Protein AF-A0A943DV42-F1 (afdb_monomer_lite)

Organism: Bacteroides thetaiotaomicron (NCBI:txid818)

InterPro domains:
  IPR022385 Rhs repeat-associated core [TIGR03696] (1-40)

Radius of gyration: 26.23 Å; chains: 1; bounding box: 55×32×76 Å

pLDDT: mean 72.28, std 14.27, range [26.58, 88.94]

Foldseek 3Di:
DADPVVQWAPDFQPCCVVCVVDDRTDAQVVCCVQWFDLPSNDTDGPVVLQVVQKKKKKKKFKKKKKWDDDPPKIKIKMWTPWMWMQMPQGIKIKTWIKIDIHQKIKIWMWIKDANDPQKIKIKTWMWIGGPVDIDIDIDIDMDGNVDDDDDDPDDDDDDDDDDPDPIDMDMDTDIDMDMGGNVVSVVVSVVSRHD

Secondary structure (DSSP, 8-state):
-EETTTTEESS--TTGGG-TTS-TT-SGGG-TTTEE-SSSS--EESHHHHHHHEEEEEEEEEEEEEEEEETTEEEEEEEEEEEEEEETTEEEEEEEEEEEETTEEEEEEEEEEEEETTEEEEEEEEEEEETTEEEEEEEEEEEETTS-----------------S--EEEEEEEEEEEEEE-HHHHHHHHHHH--

Structure (mmCIF, N/CA/C/O backbone):
data_AF-A0A943DV42-F1
#
_entry.id   AF-A0A943DV42-F1
#
loop_
_atom_site.group_PDB
_atom_site.id
_atom_site.type_symbol
_atom_site.label_atom_id
_atom_site.label_alt_id
_atom_site.label_comp_id
_atom_site.label_asym_id
_atom_site.label_entity_id
_atom_site.label_seq_id
_atom_site.pdbx_PDB_ins_code
_atom_site.Cartn_x
_atom_site.Cartn_y
_atom_site.Cartn_z
_atom_site.occupancy
_atom_site.B_iso_or_equiv
_atom_site.auth_seq_id
_atom_site.auth_comp_id
_atom_site.auth_asym_id
_atom_site.auth_atom_id
_atom_site.pdbx_PDB_model_num
ATOM 1 N N . TYR A 1 1 ? 8.260 9.998 -36.835 1.00 72.50 1 TYR A N 1
ATOM 2 C CA . TYR A 1 1 ? 6.942 9.363 -36.610 1.00 72.50 1 TYR A CA 1
ATOM 3 C C . TYR A 1 1 ? 7.113 7.850 -36.631 1.00 72.50 1 TYR A C 1
ATOM 5 O O . TYR A 1 1 ? 7.778 7.358 -37.541 1.00 72.50 1 TYR A O 1
ATOM 13 N N . TYR A 1 2 ? 6.582 7.148 -35.628 1.00 74.94 2 TYR A N 1
ATOM 14 C CA . TYR A 1 2 ? 6.644 5.689 -35.466 1.00 74.94 2 TYR A CA 1
ATOM 15 C C . TYR A 1 2 ? 5.330 5.039 -35.920 1.00 74.94 2 TYR A C 1
ATOM 17 O O . TYR A 1 2 ? 4.262 5.533 -35.567 1.00 74.94 2 TYR A O 1
ATOM 25 N N . ASP A 1 3 ? 5.397 3.932 -36.664 1.00 79.19 3 ASP A N 1
ATOM 26 C CA . ASP A 1 3 ? 4.222 3.129 -37.022 1.00 79.19 3 ASP A CA 1
ATOM 27 C C . ASP A 1 3 ? 4.201 1.833 -36.209 1.00 79.19 3 ASP A C 1
ATOM 29 O O . ASP A 1 3 ? 4.954 0.882 -36.450 1.00 79.19 3 ASP A O 1
ATOM 33 N N . ALA A 1 4 ? 3.288 1.803 -35.238 1.00 77.25 4 ALA A N 1
ATOM 34 C CA . ALA A 1 4 ? 3.080 0.671 -34.347 1.00 77.25 4 ALA A CA 1
ATOM 35 C C . ALA A 1 4 ? 2.559 -0.586 -35.066 1.00 77.25 4 ALA A C 1
ATOM 37 O O . ALA A 1 4 ? 2.766 -1.690 -34.571 1.00 77.25 4 ALA A O 1
ATOM 38 N N . THR A 1 5 ? 1.924 -0.445 -36.234 1.00 78.94 5 THR A N 1
ATOM 39 C CA . THR A 1 5 ? 1.383 -1.568 -37.019 1.00 78.94 5 THR A CA 1
ATOM 40 C C . THR A 1 5 ? 2.501 -2.423 -37.600 1.00 78.94 5 THR A C 1
ATOM 42 O O . THR A 1 5 ? 2.395 -3.646 -37.659 1.00 78.94 5 THR A O 1
ATOM 45 N N . ILE A 1 6 ? 3.583 -1.774 -38.031 1.00 79.81 6 ILE A N 1
ATOM 46 C CA . ILE A 1 6 ? 4.748 -2.429 -38.641 1.00 79.81 6 ILE A CA 1
ATOM 47 C C . ILE A 1 6 ? 5.940 -2.537 -37.683 1.00 79.81 6 ILE A C 1
ATOM 49 O O . ILE A 1 6 ? 6.909 -3.229 -37.997 1.00 79.81 6 ILE A O 1
ATOM 53 N N . GLY A 1 7 ? 5.882 -1.865 -36.530 1.00 76.19 7 GLY A N 1
ATOM 54 C CA . GLY A 1 7 ? 6.926 -1.882 -35.510 1.00 76.19 7 GLY A CA 1
ATOM 55 C C . GLY A 1 7 ? 8.215 -1.177 -35.941 1.00 76.19 7 GLY A C 1
ATOM 56 O O . GLY A 1 7 ? 9.306 -1.661 -35.637 1.00 76.19 7 GLY A O 1
ATOM 57 N N . ARG A 1 8 ? 8.112 -0.095 -36.727 1.00 80.38 8 ARG A N 1
ATOM 58 C CA . ARG A 1 8 ? 9.264 0.623 -37.303 1.00 80.38 8 ARG A CA 1
ATOM 59 C C . ARG A 1 8 ? 9.057 2.132 -37.321 1.00 80.38 8 ARG A C 1
ATOM 61 O O . ARG A 1 8 ? 7.929 2.624 -37.327 1.00 80.38 8 ARG A O 1
ATOM 68 N N . TRP A 1 9 ? 10.162 2.865 -37.411 1.00 79.19 9 TRP A N 1
ATOM 69 C CA . TRP A 1 9 ? 10.125 4.285 -37.745 1.00 79.19 9 TRP A CA 1
ATOM 70 C C . TRP A 1 9 ? 9.676 4.482 -39.197 1.00 79.19 9 TRP A C 1
ATOM 72 O O . TRP A 1 9 ? 10.115 3.768 -40.097 1.00 79.19 9 TRP A O 1
ATOM 82 N N . CYS A 1 10 ? 8.829 5.483 -39.443 1.00 80.81 10 CYS A N 1
ATOM 83 C CA . CYS A 1 10 ? 8.418 5.879 -40.797 1.00 80.81 10 CYS A CA 1
ATOM 84 C C . CYS A 1 10 ? 9.456 6.762 -41.503 1.00 80.81 10 CYS A C 1
ATOM 86 O O . CYS A 1 10 ? 9.265 7.149 -42.653 1.00 80.81 10 CYS A O 1
ATOM 88 N N . MET A 1 11 ? 10.520 7.139 -40.795 1.00 79.88 11 MET A N 1
ATOM 89 C CA . MET A 1 11 ? 11.599 8.005 -41.260 1.00 79.88 11 MET A CA 1
ATOM 90 C C . MET A 1 11 ? 12.936 7.372 -40.881 1.00 79.88 11 MET A C 1
ATOM 92 O O . MET A 1 11 ? 12.986 6.523 -39.992 1.00 79.88 11 MET A O 1
ATOM 96 N N . VAL A 1 12 ? 13.999 7.780 -41.574 1.00 79.62 12 VAL A N 1
ATOM 97 C CA . VAL A 1 12 ? 15.361 7.353 -41.246 1.00 79.62 12 VAL A CA 1
ATOM 98 C C . VAL A 1 12 ? 15.702 7.813 -39.828 1.00 79.62 12 VAL A C 1
ATOM 100 O O . VAL A 1 12 ? 15.544 8.990 -39.514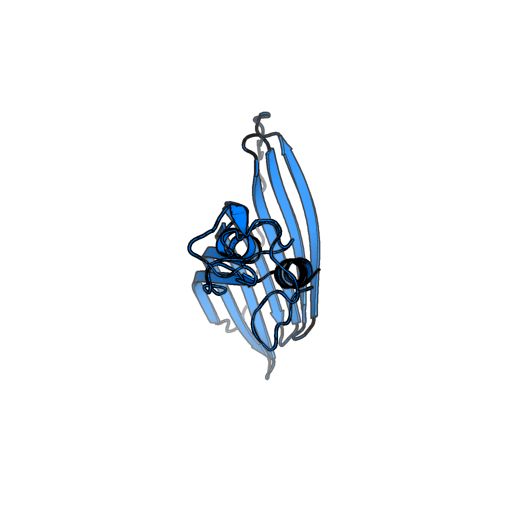 1.00 79.62 12 VAL A O 1
ATOM 103 N N . ASP A 1 13 ? 16.155 6.879 -38.997 1.00 76.31 13 ASP A N 1
ATOM 104 C CA . ASP A 1 13 ? 16.643 7.126 -37.642 1.00 76.31 13 ASP A CA 1
ATOM 105 C C . ASP A 1 13 ? 17.846 8.086 -37.682 1.00 76.31 13 ASP A C 1
ATOM 107 O O . ASP A 1 13 ? 18.819 7.868 -38.419 1.00 76.31 13 ASP A O 1
ATOM 111 N N . SER A 1 14 ? 17.780 9.144 -36.870 1.00 74.81 14 SER A N 1
ATOM 112 C CA . SER A 1 14 ? 18.830 10.153 -36.696 1.00 74.81 14 SER A CA 1
ATOM 113 C C . SER A 1 14 ? 20.168 9.543 -36.261 1.00 74.81 14 SER A C 1
ATOM 115 O O . SER A 1 14 ? 21.225 10.105 -36.538 1.00 74.81 14 SER A O 1
ATOM 117 N N . LEU A 1 15 ? 20.141 8.381 -35.603 1.00 76.19 15 LEU A N 1
ATOM 118 C CA . LEU A 1 15 ? 21.317 7.628 -35.170 1.00 76.19 15 LEU A CA 1
ATOM 119 C C . LEU A 1 15 ? 21.680 6.463 -36.095 1.00 76.19 15 LEU A C 1
ATOM 121 O O . LEU A 1 15 ? 22.529 5.643 -35.738 1.00 76.19 15 LEU A O 1
ATOM 125 N N . SER A 1 16 ? 21.108 6.394 -37.298 1.00 75.19 16 SER A N 1
ATOM 126 C CA . SER A 1 16 ? 21.419 5.333 -38.266 1.00 75.19 16 SER A CA 1
ATOM 127 C C . SER A 1 16 ? 22.923 5.204 -38.563 1.00 75.19 16 SER A C 1
ATOM 129 O O . SER A 1 16 ? 23.430 4.089 -38.675 1.00 75.19 16 SER A O 1
ATOM 131 N N . GLU A 1 17 ? 23.670 6.312 -38.578 1.00 73.69 17 GLU A N 1
ATOM 132 C CA . GLU A 1 17 ? 25.134 6.326 -38.761 1.00 73.69 17 GLU A CA 1
ATOM 133 C C . GLU A 1 17 ? 25.920 5.767 -37.563 1.00 73.69 17 GLU A C 1
ATOM 135 O O . GLU A 1 17 ? 27.089 5.408 -37.687 1.00 73.69 17 GLU A O 1
ATOM 140 N N . LYS A 1 18 ? 25.305 5.672 -36.383 1.00 74.56 18 LYS A N 1
ATOM 141 C CA . LYS A 1 18 ? 25.923 5.079 -35.189 1.00 74.56 18 LYS A CA 1
ATOM 142 C C . LYS A 1 18 ? 25.776 3.555 -35.170 1.00 74.56 18 LYS A C 1
ATOM 144 O O . LYS A 1 18 ? 26.545 2.866 -34.500 1.00 74.56 18 LYS A O 1
ATOM 149 N N . TYR A 1 19 ? 24.812 3.028 -35.924 1.00 72.56 19 TYR A N 1
ATOM 150 C CA . TYR A 1 19 ? 24.386 1.634 -35.885 1.00 72.56 19 TYR A CA 1
ATOM 151 C C . TYR A 1 19 ? 24.375 0.997 -37.281 1.00 72.56 19 TYR A C 1
ATOM 153 O O . TYR A 1 19 ? 23.372 0.423 -37.693 1.00 72.56 19 TYR A O 1
ATOM 161 N N . TYR A 1 20 ? 25.514 1.019 -37.986 1.00 73.38 20 TYR A N 1
ATOM 162 C CA . TYR A 1 20 ? 25.661 0.433 -39.335 1.00 73.38 20 TYR A CA 1
ATOM 163 C C . TYR A 1 20 ? 25.219 -1.037 -39.454 1.00 73.38 20 TYR A C 1
ATOM 165 O O . TYR A 1 20 ? 24.856 -1.494 -40.535 1.00 73.38 20 TYR A O 1
ATOM 173 N N . SER A 1 21 ? 25.255 -1.790 -38.353 1.00 79.56 21 SER A N 1
ATOM 174 C CA . SER A 1 21 ? 24.826 -3.193 -38.289 1.00 79.56 21 SER A CA 1
ATOM 175 C C . SER A 1 21 ? 23.301 -3.375 -38.309 1.00 79.56 21 SER A C 1
ATOM 177 O O . SER A 1 21 ? 22.821 -4.502 -38.423 1.00 79.56 21 SER A O 1
ATOM 179 N N . PHE A 1 22 ? 22.534 -2.294 -38.159 1.00 75.00 22 PHE A N 1
ATOM 180 C CA . PHE A 1 22 ? 21.078 -2.290 -38.095 1.00 75.00 22 PHE A CA 1
ATOM 181 C C . PHE A 1 22 ? 20.490 -1.478 -39.254 1.00 75.00 22 PHE A C 1
ATOM 183 O O . PHE A 1 22 ? 21.143 -0.616 -39.833 1.00 75.00 22 PHE A O 1
ATOM 190 N N . ASN A 1 23 ? 19.242 -1.776 -39.630 1.00 78.75 23 ASN A N 1
ATOM 191 C CA . ASN A 1 23 ? 18.582 -1.004 -40.679 1.00 78.75 23 ASN A CA 1
ATOM 192 C C . ASN A 1 23 ? 18.255 0.420 -40.200 1.00 78.75 23 ASN A C 1
ATOM 194 O O . ASN A 1 23 ? 18.016 0.647 -39.016 1.00 78.75 23 ASN A O 1
ATOM 198 N N . SER A 1 24 ? 18.188 1.361 -41.140 1.00 81.94 24 SER A N 1
ATOM 199 C CA . SER A 1 24 ? 17.955 2.785 -40.869 1.00 81.94 24 SER A CA 1
ATOM 200 C C . SER A 1 24 ? 16.551 3.117 -40.343 1.00 81.94 24 SER A C 1
ATOM 202 O O . SER A 1 24 ? 16.255 4.284 -40.136 1.00 81.94 24 SER A O 1
ATOM 204 N N . TYR A 1 25 ? 15.684 2.118 -40.152 1.00 79.25 25 TYR A N 1
ATOM 205 C CA . TYR A 1 25 ? 14.301 2.254 -39.676 1.00 79.25 25 TYR A CA 1
ATOM 206 C C . TYR A 1 25 ? 14.047 1.382 -38.428 1.00 79.25 25 TYR A C 1
ATOM 208 O O . TYR A 1 25 ? 12.910 0.984 -38.154 1.00 79.25 25 TYR A O 1
ATOM 216 N N . ASN A 1 26 ? 15.110 0.982 -37.720 1.00 79.44 26 ASN A N 1
ATOM 217 C CA . ASN A 1 26 ? 15.037 0.014 -36.631 1.00 79.44 26 ASN A CA 1
ATOM 218 C C . ASN A 1 26 ? 14.413 0.652 -35.393 1.00 79.44 26 ASN A C 1
ATOM 220 O O . ASN A 1 26 ? 14.777 1.758 -35.019 1.00 79.44 26 ASN A O 1
ATOM 224 N N . TYR A 1 27 ? 13.518 -0.078 -34.737 1.00 77.94 27 TYR A N 1
ATOM 225 C CA . TYR A 1 27 ? 12.997 0.290 -33.435 1.00 77.94 27 TYR A CA 1
ATOM 226 C C . TYR A 1 27 ? 13.549 -0.642 -32.349 1.00 77.94 27 TYR A C 1
ATOM 228 O O . TYR A 1 27 ? 13.396 -1.867 -32.427 1.00 77.94 27 TYR A O 1
ATOM 236 N N . CYS A 1 28 ? 14.189 -0.065 -31.326 1.00 78.56 28 CYS A N 1
ATOM 237 C CA . CYS A 1 28 ? 14.654 -0.775 -30.126 1.00 78.56 28 CYS A CA 1
ATOM 238 C C . CYS A 1 28 ? 15.572 -1.985 -30.384 1.00 78.56 28 CYS A C 1
ATOM 240 O O . CYS A 1 28 ? 15.541 -2.968 -29.640 1.00 78.56 28 CYS A O 1
ATOM 242 N N . GLY A 1 29 ? 16.358 -1.970 -31.463 1.00 79.88 29 GLY A N 1
ATOM 243 C CA . GLY A 1 29 ? 17.236 -3.082 -31.831 1.00 79.88 29 GLY A CA 1
ATOM 244 C C . GLY A 1 29 ? 16.464 -4.365 -32.155 1.00 79.88 29 GLY A C 1
ATOM 245 O O . GLY A 1 29 ? 16.992 -5.460 -31.970 1.00 79.88 29 GLY A O 1
ATOM 246 N N . ASN A 1 30 ? 15.210 -4.236 -32.606 1.00 81.31 30 ASN A N 1
ATOM 247 C CA . ASN A 1 30 ? 14.210 -5.305 -32.720 1.00 81.31 30 ASN A CA 1
ATOM 248 C C . ASN A 1 30 ? 13.895 -6.032 -31.393 1.00 81.31 30 ASN A C 1
ATOM 250 O O . ASN A 1 30 ? 13.400 -7.159 -31.412 1.00 81.31 30 ASN A O 1
ATOM 254 N N . ASN A 1 31 ? 14.158 -5.411 -30.240 1.00 82.81 31 ASN A N 1
ATOM 255 C CA . ASN A 1 31 ? 13.790 -5.942 -28.928 1.00 82.81 31 ASN A CA 1
ATOM 256 C C . ASN A 1 31 ? 12.994 -4.910 -28.100 1.00 82.81 31 ASN A C 1
ATOM 258 O O . ASN A 1 31 ? 13.474 -4.440 -27.065 1.00 82.81 31 ASN A O 1
ATOM 262 N N . PRO A 1 32 ? 11.759 -4.580 -28.529 1.00 74.88 32 PRO A N 1
ATOM 263 C CA . PRO A 1 32 ? 10.899 -3.592 -27.868 1.00 74.88 32 PRO A CA 1
ATOM 264 C C . PRO A 1 32 ? 10.328 -4.067 -26.519 1.00 74.88 32 PRO A C 1
ATOM 266 O O . PRO A 1 32 ? 9.675 -3.307 -25.816 1.00 74.88 32 PRO A O 1
ATOM 269 N N . VAL A 1 33 ? 10.551 -5.333 -26.146 1.00 76.50 33 VAL A N 1
ATOM 270 C CA . VAL A 1 33 ? 10.193 -5.859 -24.816 1.00 76.50 33 VAL A CA 1
ATOM 271 C C . VAL A 1 33 ? 11.231 -5.440 -23.774 1.00 76.50 33 VAL A C 1
ATOM 273 O O . VAL A 1 33 ? 10.898 -5.214 -22.614 1.00 76.50 33 VAL A O 1
ATOM 276 N N . ARG A 1 34 ? 12.503 -5.348 -24.180 1.00 78.31 34 ARG A N 1
ATOM 277 C CA . ARG A 1 34 ? 13.610 -4.975 -23.294 1.00 78.31 34 ARG A CA 1
ATOM 278 C C . ARG A 1 34 ? 13.958 -3.494 -23.384 1.00 78.31 34 ARG A C 1
ATOM 280 O O . ARG A 1 34 ? 14.326 -2.902 -22.367 1.00 78.31 34 ARG A O 1
ATOM 287 N N . TYR A 1 35 ? 13.885 -2.927 -24.583 1.00 81.81 35 TYR A N 1
ATOM 288 C CA . TYR A 1 35 ? 14.316 -1.565 -24.852 1.00 81.81 35 TYR A CA 1
ATOM 289 C C . TYR A 1 35 ? 13.172 -0.684 -25.333 1.00 81.81 35 TYR A C 1
ATOM 291 O O . TYR A 1 35 ? 12.198 -1.163 -25.902 1.00 81.81 35 TYR A O 1
ATOM 299 N N . VAL A 1 36 ? 13.331 0.610 -25.097 1.00 80.50 36 VAL A N 1
ATOM 300 C CA . VAL A 1 36 ? 12.351 1.654 -25.348 1.00 80.50 36 VAL A CA 1
ATOM 301 C C . VAL A 1 36 ? 13.067 2.839 -25.995 1.00 80.50 36 VAL A C 1
ATOM 303 O O . VAL A 1 36 ? 14.121 3.231 -25.507 1.00 80.50 36 VAL A O 1
ATOM 306 N N . ASP A 1 37 ? 12.555 3.382 -27.096 1.00 74.38 37 ASP A N 1
ATOM 307 C CA . ASP A 1 37 ? 13.137 4.537 -27.805 1.00 74.38 37 ASP A CA 1
ATOM 308 C C . ASP A 1 37 ? 12.100 5.676 -27.825 1.00 74.38 37 ASP A C 1
ATOM 310 O O . ASP A 1 37 ? 11.281 5.725 -28.746 1.00 74.38 37 ASP A O 1
ATOM 314 N N . PRO A 1 38 ? 12.029 6.496 -26.752 1.00 70.31 38 PRO A N 1
ATOM 315 C CA . PRO A 1 38 ? 10.928 7.438 -26.536 1.00 70.31 38 PRO A CA 1
ATOM 316 C C . PRO A 1 38 ? 10.996 8.694 -27.411 1.00 70.31 38 PRO A C 1
ATOM 318 O O . PRO A 1 38 ? 9.979 9.343 -27.608 1.00 70.31 38 PRO A O 1
ATOM 321 N N . ASP A 1 39 ? 12.182 9.074 -27.892 1.00 72.62 39 ASP A N 1
ATOM 322 C CA . ASP A 1 39 ? 12.409 10.320 -28.636 1.00 72.62 39 ASP A CA 1
ATOM 323 C C . ASP A 1 39 ? 12.998 10.096 -30.040 1.00 72.62 39 ASP A C 1
ATOM 325 O O . ASP A 1 39 ? 13.267 11.060 -30.762 1.00 72.62 39 ASP A O 1
ATOM 329 N N . GLY A 1 40 ? 13.192 8.835 -30.442 1.00 69.56 40 GLY A N 1
ATOM 330 C CA . GLY A 1 40 ? 13.783 8.469 -31.726 1.00 69.56 40 GLY A CA 1
ATOM 331 C C . GLY A 1 40 ? 15.277 8.769 -31.821 1.00 69.56 40 GLY A C 1
ATOM 332 O O . GLY A 1 40 ? 15.807 8.808 -32.930 1.00 69.56 40 GLY A O 1
ATOM 333 N N . ASN A 1 41 ? 15.948 9.013 -30.687 1.00 70.62 41 ASN A N 1
ATOM 334 C CA . ASN A 1 41 ? 17.389 9.252 -30.602 1.00 70.62 41 ASN A CA 1
ATOM 335 C C . ASN A 1 41 ? 18.086 8.190 -29.741 1.00 70.62 41 ASN A C 1
ATOM 337 O O . ASN A 1 41 ? 19.095 8.464 -29.080 1.00 70.62 41 ASN A O 1
ATOM 341 N N . GLY A 1 42 ? 17.586 6.956 -29.793 1.00 73.00 42 GLY A N 1
ATOM 342 C CA . GLY A 1 42 ? 18.251 5.777 -29.264 1.00 73.00 42 GLY A CA 1
ATOM 343 C C . GLY A 1 42 ? 17.430 5.051 -28.208 1.00 73.00 42 GLY A C 1
ATOM 344 O O . GLY A 1 42 ? 16.651 5.626 -27.454 1.00 73.00 42 GLY A O 1
ATOM 345 N N . TRP A 1 43 ? 17.646 3.741 -28.120 1.00 74.06 43 TRP A N 1
ATOM 346 C CA . TRP A 1 43 ? 16.885 2.889 -27.218 1.00 74.06 43 TRP A CA 1
ATOM 347 C C . TRP A 1 43 ? 17.547 2.738 -25.836 1.00 74.06 43 TRP A C 1
ATOM 349 O O . TRP A 1 43 ? 18.733 2.428 -25.715 1.00 74.06 43 TRP A O 1
ATOM 359 N N . ASN A 1 44 ? 16.757 2.911 -24.780 1.00 78.81 44 ASN A N 1
ATOM 360 C CA . ASN A 1 44 ? 17.118 2.735 -23.372 1.00 78.81 44 ASN A CA 1
ATOM 361 C C . ASN A 1 44 ? 16.436 1.487 -22.793 1.00 78.81 44 ASN A C 1
ATOM 363 O O . ASN A 1 44 ? 15.518 0.946 -23.399 1.00 78.81 44 ASN A O 1
ATOM 367 N N . GLU A 1 45 ? 16.863 0.988 -21.631 1.00 83.00 45 GLU A N 1
ATOM 368 C CA . GLU A 1 45 ? 16.156 -0.126 -20.980 1.00 83.00 45 GLU A CA 1
ATOM 369 C C . GLU A 1 45 ? 14.766 0.319 -20.494 1.00 83.00 45 GLU A C 1
ATOM 371 O O . GLU A 1 45 ? 14.625 1.384 -19.897 1.00 83.00 45 GLU A O 1
ATOM 376 N N . ALA A 1 46 ? 13.738 -0.504 -20.728 1.00 79.62 46 ALA A N 1
ATOM 377 C CA . ALA A 1 46 ? 12.366 -0.224 -20.286 1.00 79.62 46 ALA A CA 1
ATOM 378 C C . ALA A 1 46 ? 12.164 -0.487 -18.779 1.00 79.62 46 ALA A C 1
ATOM 380 O O . ALA A 1 46 ? 11.311 0.119 -18.132 1.00 79.62 46 ALA A O 1
ATOM 381 N N . TRP A 1 47 ? 12.967 -1.390 -18.205 1.00 80.75 47 TRP A N 1
ATOM 382 C CA . TRP A 1 47 ? 12.834 -1.844 -16.818 1.00 80.75 47 TRP A CA 1
ATOM 383 C C . TRP A 1 47 ? 12.943 -0.732 -15.757 1.00 80.75 47 TRP A C 1
ATOM 385 O O . TRP A 1 47 ? 12.114 -0.735 -14.848 1.00 80.75 47 TRP A O 1
ATOM 395 N N . PRO A 1 48 ? 13.883 0.233 -15.845 1.00 82.12 48 PRO A N 1
ATOM 396 C CA . PRO A 1 48 ? 13.943 1.365 -14.919 1.00 82.12 48 PRO A CA 1
ATOM 397 C C . PRO A 1 48 ? 12.621 2.136 -14.809 1.00 82.12 48 PRO A C 1
ATOM 399 O O . PRO A 1 48 ? 12.187 2.423 -13.700 1.00 82.12 48 PRO A O 1
ATOM 402 N N . PHE A 1 49 ? 11.940 2.379 -15.933 1.00 73.25 49 PHE A N 1
ATOM 403 C CA . PHE A 1 49 ? 10.660 3.094 -15.961 1.00 73.25 49 PHE A CA 1
ATOM 404 C C . PHE A 1 49 ? 9.522 2.277 -15.339 1.00 73.25 49 PHE A C 1
ATOM 406 O O . PHE A 1 49 ? 8.741 2.788 -14.540 1.00 73.25 49 PHE A O 1
ATOM 413 N N . LEU A 1 50 ? 9.447 0.981 -15.655 1.00 73.94 50 LEU A N 1
ATOM 414 C CA . LEU A 1 50 ? 8.419 0.097 -15.096 1.00 73.94 50 LEU A CA 1
ATOM 415 C C . LEU A 1 50 ? 8.607 -0.124 -13.591 1.00 73.94 50 LEU A C 1
ATOM 417 O O . LEU A 1 50 ? 7.628 -0.180 -12.848 1.00 73.94 50 LEU A O 1
ATOM 421 N N . LYS A 1 51 ? 9.856 -0.203 -13.124 1.00 78.00 51 LYS A N 1
ATOM 422 C CA . LYS A 1 51 ? 10.178 -0.388 -11.706 1.00 78.00 51 LYS A CA 1
ATOM 423 C C . LYS A 1 51 ? 9.693 0.778 -10.840 1.00 78.00 51 LYS A C 1
ATOM 425 O O . LYS A 1 51 ? 9.280 0.543 -9.712 1.00 78.00 51 LYS A O 1
ATOM 430 N N . GLU A 1 52 ? 9.697 2.006 -11.353 1.00 77.00 52 GLU A N 1
ATOM 431 C CA . GLU A 1 52 ? 9.176 3.179 -10.629 1.00 77.00 52 GLU A CA 1
ATOM 432 C C . GLU A 1 52 ? 7.644 3.207 -10.516 1.00 77.00 52 GLU A C 1
ATOM 434 O O . GLU A 1 52 ? 7.097 3.881 -9.638 1.00 77.00 52 GLU A O 1
ATOM 439 N N . SER A 1 53 ? 6.955 2.472 -11.393 1.00 77.25 53 SER A N 1
ATOM 440 C CA . SER A 1 53 ? 5.499 2.297 -11.357 1.00 77.25 53 SER A CA 1
ATOM 441 C C . SER A 1 53 ? 5.043 1.122 -10.487 1.00 77.25 53 SER A C 1
ATOM 443 O O . SER A 1 53 ? 3.851 0.988 -10.226 1.00 77.25 53 SER A O 1
ATOM 445 N N . LEU A 1 54 ? 5.973 0.273 -10.040 1.00 75.81 54 LEU A N 1
ATOM 446 C CA . LEU A 1 54 ? 5.686 -0.901 -9.227 1.00 75.81 54 LEU A CA 1
ATOM 447 C C . LEU A 1 54 ? 6.103 -0.649 -7.777 1.00 75.81 54 LEU A C 1
ATOM 449 O O . LEU A 1 54 ? 7.289 -0.569 -7.456 1.00 75.81 54 LEU A O 1
ATOM 453 N N . GLU A 1 55 ? 5.126 -0.599 -6.885 1.00 79.94 55 GLU A N 1
ATOM 454 C CA . GLU A 1 55 ? 5.346 -0.554 -5.447 1.00 79.94 55 GLU A CA 1
ATOM 455 C C . GLU A 1 55 ? 5.027 -1.925 -4.859 1.00 79.94 55 GLU A C 1
ATOM 457 O O . GLU A 1 55 ? 3.900 -2.405 -4.941 1.00 79.94 55 GLU A O 1
ATOM 462 N N . ALA A 1 56 ? 6.031 -2.572 -4.275 1.00 76.19 56 ALA A N 1
ATOM 463 C CA . ALA A 1 56 ? 5.837 -3.793 -3.510 1.00 76.19 56 ALA A CA 1
ATOM 464 C C . ALA A 1 56 ? 6.093 -3.488 -2.036 1.00 76.19 56 ALA A C 1
ATOM 466 O O . ALA A 1 56 ? 7.105 -2.864 -1.699 1.00 76.19 56 ALA A O 1
ATOM 467 N N . SER A 1 57 ? 5.198 -3.941 -1.165 1.00 80.12 57 SER A N 1
ATOM 468 C CA . SER A 1 57 ? 5.434 -3.961 0.271 1.00 80.12 57 SER A CA 1
ATOM 469 C C . SER A 1 57 ? 5.125 -5.331 0.859 1.00 80.12 57 SER A C 1
ATOM 471 O O . SER A 1 57 ? 4.277 -6.084 0.374 1.00 80.12 57 SER A O 1
ATOM 473 N N . PHE A 1 58 ? 5.871 -5.687 1.897 1.00 81.19 58 PHE A N 1
ATOM 474 C CA . PHE A 1 58 ? 5.570 -6.837 2.734 1.00 81.19 58 PHE A CA 1
ATOM 475 C C . PHE A 1 58 ? 5.315 -6.353 4.153 1.00 81.19 58 PHE A C 1
ATOM 477 O O . PHE A 1 58 ? 6.005 -5.458 4.635 1.00 81.19 58 PHE A O 1
ATOM 484 N N . SER A 1 59 ? 4.352 -6.956 4.840 1.00 80.44 59 SER A N 1
ATOM 485 C CA . SER A 1 59 ? 4.039 -6.634 6.226 1.00 80.44 59 SER A CA 1
ATOM 486 C C . SER A 1 59 ? 3.996 -7.878 7.102 1.00 80.44 59 SER A C 1
ATOM 488 O O . SER A 1 59 ? 3.568 -8.954 6.681 1.00 80.44 59 SER A O 1
ATOM 490 N N . VAL A 1 60 ? 4.464 -7.727 8.339 1.00 82.75 60 VAL A N 1
ATOM 491 C CA . VAL A 1 60 ? 4.363 -8.738 9.391 1.00 82.75 60 VAL A CA 1
ATOM 492 C C . VAL A 1 60 ? 3.858 -8.088 10.668 1.00 82.75 60 VAL A C 1
ATOM 494 O O . VAL A 1 60 ? 4.334 -7.02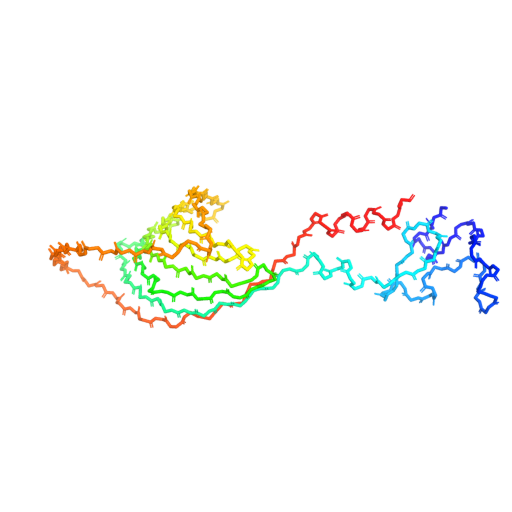4 11.055 1.00 82.75 60 VAL A O 1
ATOM 497 N N . GLY A 1 61 ? 2.894 -8.707 11.340 1.00 82.00 61 GLY A N 1
ATOM 498 C CA . GLY A 1 61 ? 2.346 -8.149 12.570 1.00 82.00 61 GLY A CA 1
ATOM 499 C C . GLY A 1 61 ? 1.540 -9.132 13.395 1.00 82.00 61 GLY A C 1
ATOM 500 O O . GLY A 1 61 ? 1.361 -10.291 13.022 1.00 82.00 61 GLY A O 1
ATOM 501 N N . LEU A 1 62 ? 1.045 -8.646 14.527 1.00 78.19 62 LEU A N 1
ATOM 502 C CA . LEU A 1 62 ? 0.181 -9.400 15.427 1.00 78.19 62 LEU A CA 1
ATOM 503 C C . LEU A 1 62 ? -1.159 -8.681 15.579 1.00 78.19 62 LEU A C 1
ATOM 505 O O . LEU A 1 62 ? -1.205 -7.501 15.931 1.00 78.19 62 LEU A O 1
ATOM 509 N N . ARG A 1 63 ? -2.259 -9.405 15.353 1.00 77.31 63 ARG A N 1
ATOM 510 C CA . ARG A 1 63 ? -3.620 -8.890 15.532 1.00 77.31 63 ARG A CA 1
ATOM 511 C C . ARG A 1 63 ? -4.449 -9.808 16.408 1.00 77.31 63 ARG A C 1
ATOM 513 O O . ARG A 1 63 ? -4.446 -11.022 16.232 1.00 77.31 63 ARG A O 1
ATOM 520 N N . VAL A 1 64 ? -5.195 -9.210 17.323 1.00 82.88 64 VAL A N 1
ATOM 521 C CA . VAL A 1 64 ? -6.233 -9.882 18.105 1.00 82.88 64 VAL A CA 1
ATOM 522 C C . VAL A 1 64 ? -7.579 -9.428 17.561 1.00 82.88 64 VAL A C 1
ATOM 524 O O . VAL A 1 64 ? -7.806 -8.231 17.438 1.00 82.88 64 VAL A O 1
ATOM 527 N N . GLU A 1 65 ? -8.463 -10.356 17.216 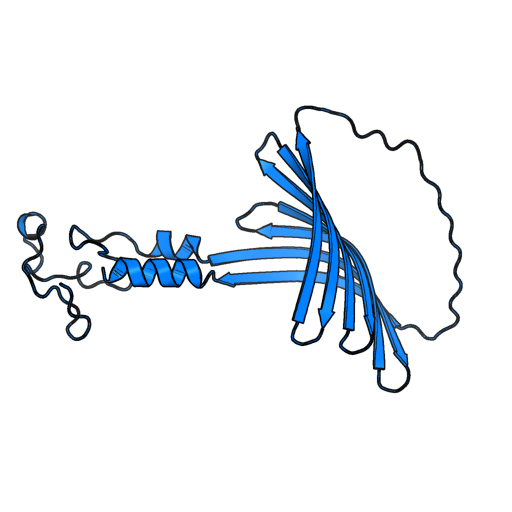1.00 84.56 65 GLU A N 1
ATOM 528 C CA . GLU A 1 65 ? -9.814 -10.055 16.736 1.00 84.56 65 GLU A CA 1
ATOM 529 C C . GLU A 1 65 ? -10.842 -10.796 17.590 1.00 84.56 65 GLU A C 1
ATOM 531 O O . GLU A 1 65 ? -10.734 -12.006 17.792 1.00 84.56 65 GLU A O 1
ATOM 536 N N . ALA A 1 66 ? -11.843 -10.069 18.076 1.00 84.00 66 ALA A N 1
ATOM 537 C CA . ALA A 1 66 ? -13.033 -10.618 18.701 1.00 84.00 66 ALA A CA 1
ATOM 538 C C . ALA A 1 66 ? -14.217 -10.430 17.749 1.00 84.00 66 ALA A C 1
ATOM 540 O O . ALA A 1 66 ? -14.437 -9.331 17.240 1.00 84.00 66 ALA A O 1
ATOM 541 N N . SER A 1 67 ? -14.985 -11.484 17.493 1.00 85.75 67 SER A N 1
ATOM 542 C CA . SER A 1 67 ? -16.113 -11.435 16.564 1.00 85.75 67 SER A CA 1
ATOM 543 C C . SER A 1 67 ? -17.362 -12.077 17.149 1.00 85.75 67 SER A C 1
ATOM 545 O O . SER A 1 67 ? -17.294 -13.005 17.951 1.00 85.75 67 SER A O 1
ATOM 547 N N . THR A 1 68 ? -18.522 -11.564 16.758 1.00 85.81 68 THR A N 1
ATOM 548 C CA . THR A 1 68 ? -19.820 -12.142 17.105 1.00 85.81 68 THR A CA 1
ATOM 549 C C . THR A 1 68 ? -20.821 -11.869 15.988 1.00 85.81 68 THR A C 1
ATOM 551 O O . THR A 1 68 ? -20.613 -11.004 15.136 1.00 85.81 68 THR A O 1
ATOM 554 N N . LYS A 1 69 ? -21.921 -12.617 15.954 1.00 87.62 69 LYS A N 1
ATOM 555 C CA . LYS A 1 69 ? -23.005 -12.403 14.991 1.00 87.62 69 LYS A CA 1
ATOM 556 C C . LYS A 1 69 ? -24.257 -11.977 15.732 1.00 87.62 69 LYS A C 1
ATOM 558 O O . LYS A 1 69 ? -24.789 -12.721 16.548 1.00 87.62 69 LYS A O 1
ATOM 563 N N . ILE A 1 70 ? -24.771 -10.801 15.389 1.00 84.31 70 ILE A N 1
ATOM 564 C CA . ILE A 1 70 ? -26.073 -10.336 15.860 1.00 84.31 70 ILE A CA 1
ATOM 565 C C . ILE A 1 70 ? -27.063 -10.554 14.717 1.00 84.31 70 ILE A C 1
ATOM 567 O O . ILE A 1 70 ? -27.046 -9.846 13.708 1.00 84.31 70 ILE A O 1
ATOM 571 N N . LYS A 1 71 ? -27.925 -11.569 14.854 1.00 87.56 71 LYS A N 1
ATOM 572 C CA . LYS A 1 71 ? -28.769 -12.089 13.761 1.00 87.56 71 LYS A CA 1
ATOM 573 C C . LYS A 1 71 ? -27.900 -12.546 12.574 1.00 87.56 71 LYS A C 1
ATOM 575 O O . LYS A 1 71 ? -27.198 -13.542 12.688 1.00 87.56 71 LYS A O 1
ATOM 580 N N . ASN A 1 72 ? -27.915 -11.793 11.472 1.00 83.88 72 ASN A N 1
ATOM 581 C CA . ASN A 1 72 ? -27.139 -12.049 10.251 1.00 83.88 72 ASN A CA 1
ATOM 582 C C . ASN A 1 72 ? -26.051 -10.990 10.012 1.00 83.88 72 ASN A C 1
ATOM 584 O O . ASN A 1 72 ? -25.428 -10.977 8.953 1.00 83.88 72 ASN A O 1
ATOM 588 N N . ILE A 1 73 ? -25.842 -10.084 10.969 1.00 82.88 73 ILE A N 1
ATOM 589 C CA . ILE A 1 73 ? -24.827 -9.036 10.889 1.00 82.88 73 ILE A CA 1
ATOM 590 C C . ILE A 1 73 ? -23.620 -9.507 11.697 1.00 82.88 73 ILE A C 1
ATOM 592 O O . ILE A 1 73 ? -23.723 -9.736 12.902 1.00 82.88 73 ILE A O 1
ATOM 596 N N . GLY A 1 74 ? -22.481 -9.676 11.026 1.00 85.62 74 GLY A N 1
ATOM 597 C CA . GLY A 1 74 ? -21.207 -9.929 11.692 1.00 85.62 74 GLY A CA 1
ATOM 598 C C . GLY A 1 74 ? -20.674 -8.643 12.312 1.00 85.62 74 GLY A C 1
ATOM 599 O O . GLY A 1 74 ? -20.619 -7.618 11.637 1.00 85.62 74 GLY A O 1
ATOM 600 N N . VAL A 1 75 ? -20.290 -8.706 13.579 1.00 88.56 75 VAL A N 1
ATOM 601 C CA . VAL A 1 75 ? -19.623 -7.628 14.307 1.00 88.56 75 VAL A CA 1
ATOM 602 C C . VAL A 1 75 ? -18.226 -8.105 14.679 1.00 88.56 75 VAL A C 1
ATOM 604 O O . VAL A 1 75 ? -18.062 -9.238 15.131 1.00 88.56 75 VAL A O 1
ATOM 607 N N . LYS A 1 76 ? -17.221 -7.258 14.468 1.00 88.69 76 LYS A N 1
ATOM 608 C CA . LYS A 1 76 ? -15.815 -7.534 14.758 1.00 88.69 76 LYS A CA 1
ATOM 609 C C . LYS A 1 76 ? -15.188 -6.354 15.483 1.00 88.69 76 LYS A C 1
ATOM 611 O O . LYS A 1 76 ? -15.466 -5.207 15.146 1.00 88.69 76 LYS A O 1
ATOM 616 N N . LEU A 1 77 ? -14.326 -6.650 16.441 1.00 87.44 77 LEU A N 1
ATOM 617 C CA . LEU A 1 77 ? -13.420 -5.709 17.080 1.00 87.44 77 LEU A CA 1
ATOM 618 C C . LEU A 1 77 ? -12.003 -6.243 16.894 1.00 87.44 77 LEU A C 1
ATOM 620 O O . LEU A 1 77 ? -11.737 -7.396 17.225 1.00 87.44 77 LEU A O 1
ATOM 624 N N . GLY A 1 78 ? -11.109 -5.428 16.354 1.00 84.56 78 GLY A N 1
ATOM 625 C CA . GLY A 1 78 ? -9.719 -5.778 16.100 1.00 84.56 78 GLY A CA 1
ATOM 626 C C . GLY A 1 78 ? -8.766 -4.889 16.889 1.00 84.56 78 GLY A C 1
ATOM 627 O O . GLY A 1 78 ? -9.004 -3.699 17.048 1.00 84.56 78 GLY A O 1
ATOM 628 N N . LEU A 1 79 ? -7.663 -5.462 17.353 1.00 84.06 79 LEU A N 1
ATOM 629 C CA . LEU A 1 79 ? -6.498 -4.760 17.877 1.00 84.06 79 LEU A CA 1
ATOM 630 C C . LEU A 1 79 ? -5.291 -5.181 17.038 1.00 84.06 79 LEU A C 1
ATOM 632 O O . LEU A 1 79 ? -4.907 -6.351 17.060 1.00 84.06 79 LEU A O 1
ATOM 636 N N . ASN A 1 80 ? -4.676 -4.244 16.323 1.00 82.94 80 ASN A N 1
ATOM 637 C CA . ASN A 1 80 ? -3.338 -4.409 15.770 1.00 82.94 80 ASN A CA 1
ATOM 638 C C . ASN A 1 80 ? -2.323 -4.002 16.846 1.00 82.94 80 ASN A C 1
ATOM 640 O O . ASN A 1 80 ? -2.125 -2.816 17.109 1.00 82.94 80 ASN A O 1
ATOM 644 N N . ALA A 1 81 ? -1.699 -5.000 17.474 1.00 78.25 81 ALA A N 1
ATOM 645 C CA . ALA A 1 81 ? -0.724 -4.800 18.545 1.00 78.25 81 ALA A CA 1
ATOM 646 C C . ALA A 1 81 ? 0.641 -4.306 18.028 1.00 78.25 81 ALA A C 1
ATOM 648 O O . ALA A 1 81 ? 1.543 -4.042 18.821 1.00 78.25 81 ALA A O 1
ATOM 649 N N . GLY A 1 82 ? 0.796 -4.205 16.708 1.00 80.94 82 GLY A N 1
ATOM 650 C CA . GLY A 1 82 ? 2.017 -3.806 16.037 1.00 80.94 82 GLY A CA 1
ATOM 651 C C . GLY A 1 82 ? 2.209 -4.627 14.768 1.00 80.94 82 GLY A C 1
ATOM 652 O O . GLY A 1 82 ? 2.269 -5.860 14.807 1.00 80.94 82 GLY A O 1
ATOM 653 N N . SER A 1 83 ? 2.351 -3.936 13.647 1.00 81.94 83 SER A N 1
ATOM 654 C CA . SER A 1 83 ? 2.781 -4.498 12.374 1.00 81.94 83 SER A CA 1
ATOM 655 C C . SER A 1 83 ? 3.889 -3.647 11.780 1.00 81.94 83 SER A C 1
ATOM 657 O O . SER A 1 83 ? 3.819 -2.424 11.839 1.00 81.94 83 SER A O 1
ATOM 659 N N . ILE A 1 84 ? 4.892 -4.290 11.195 1.00 83.38 84 ILE A N 1
ATOM 660 C CA . ILE A 1 84 ? 5.962 -3.635 10.450 1.00 83.38 84 ILE A CA 1
ATOM 661 C C . ILE A 1 84 ? 5.739 -3.936 8.976 1.00 83.38 84 ILE A C 1
ATOM 663 O O . ILE A 1 84 ? 5.660 -5.099 8.585 1.00 83.38 84 ILE A O 1
ATOM 667 N N . GLU A 1 85 ? 5.641 -2.889 8.174 1.00 87.19 85 GLU A N 1
ATOM 668 C CA . GLU A 1 85 ? 5.594 -2.935 6.724 1.00 87.19 85 GLU A CA 1
ATOM 669 C C . GLU A 1 85 ? 6.906 -2.403 6.155 1.00 87.19 85 GLU A C 1
ATOM 671 O O . GLU A 1 85 ? 7.383 -1.336 6.535 1.00 87.19 85 GLU A O 1
ATOM 676 N N . TYR A 1 86 ? 7.487 -3.153 5.232 1.00 83.19 86 TYR A N 1
ATOM 677 C CA . TYR A 1 86 ? 8.660 -2.766 4.469 1.00 83.19 86 TYR A CA 1
ATOM 678 C C . TYR A 1 86 ? 8.258 -2.656 3.008 1.00 83.19 86 TYR A C 1
ATOM 680 O O . TYR A 1 86 ? 7.795 -3.629 2.414 1.00 83.19 86 TYR A O 1
ATOM 688 N N . GLY A 1 87 ? 8.468 -1.488 2.415 1.00 83.75 87 GLY A N 1
ATOM 689 C CA . GLY A 1 87 ? 8.225 -1.267 0.996 1.00 83.75 87 GLY A CA 1
ATOM 690 C C . GLY A 1 87 ? 9.250 -0.333 0.374 1.00 83.75 87 GLY A C 1
ATOM 691 O O . GLY A 1 87 ? 10.235 0.058 1.002 1.00 83.75 87 GLY A O 1
ATOM 692 N N . ASN A 1 88 ? 8.993 0.062 -0.871 1.00 72.38 88 ASN A N 1
ATOM 693 C CA . ASN A 1 88 ? 9.868 0.975 -1.613 1.00 72.38 88 ASN A CA 1
ATOM 694 C C . ASN A 1 88 ? 10.045 2.345 -0.926 1.00 72.38 88 ASN A C 1
ATOM 696 O O . ASN A 1 88 ? 11.059 3.001 -1.141 1.00 72.38 88 ASN A O 1
ATOM 700 N N . GLN A 1 89 ? 9.085 2.758 -0.090 1.00 69.38 89 GLN A N 1
ATOM 701 C CA . GLN A 1 89 ? 9.102 4.016 0.669 1.00 69.38 89 GLN A CA 1
ATOM 702 C C . GLN A 1 89 ? 9.756 3.879 2.061 1.00 69.38 89 GLN A C 1
ATOM 704 O O . GLN A 1 89 ? 9.767 4.833 2.832 1.00 69.38 89 GLN A O 1
ATOM 709 N N . GLY A 1 90 ? 10.301 2.702 2.394 1.00 77.81 90 GLY A N 1
ATOM 710 C CA . GLY A 1 90 ? 10.963 2.432 3.669 1.00 77.81 90 GLY A CA 1
ATOM 711 C C . GLY A 1 90 ? 10.136 1.578 4.630 1.00 77.81 90 GLY A C 1
ATOM 712 O O . GLY A 1 90 ? 9.258 0.816 4.223 1.00 77.81 90 GLY A O 1
ATOM 713 N N . GLN A 1 91 ? 10.488 1.668 5.912 1.00 82.56 91 GLN A N 1
ATOM 714 C CA . GLN A 1 91 ? 9.846 0.933 7.001 1.00 82.56 91 GLN A CA 1
ATOM 715 C C . GLN A 1 91 ? 8.716 1.764 7.619 1.00 82.56 91 GLN A C 1
ATOM 717 O O . GLN A 1 91 ? 8.911 2.935 7.947 1.00 82.56 91 GLN A O 1
ATOM 722 N N . ARG A 1 92 ? 7.553 1.147 7.819 1.00 85.31 92 ARG A N 1
ATOM 723 C CA . ARG A 1 92 ? 6.401 1.731 8.509 1.00 85.31 92 ARG A CA 1
ATOM 724 C C . ARG A 1 92 ? 5.938 0.791 9.607 1.00 85.31 92 ARG A C 1
ATOM 726 O O . ARG A 1 92 ? 5.713 -0.387 9.360 1.00 85.31 92 ARG A O 1
ATOM 733 N N . ILE A 1 93 ? 5.782 1.313 10.815 1.00 84.94 93 ILE A N 1
ATOM 734 C CA . ILE A 1 93 ? 5.228 0.578 11.951 1.00 84.94 93 ILE A CA 1
ATOM 735 C C . ILE A 1 93 ? 3.813 1.084 12.192 1.00 84.94 93 ILE A C 1
ATOM 737 O O . ILE A 1 93 ? 3.615 2.292 12.272 1.00 84.94 93 ILE A O 1
ATOM 741 N N . THR A 1 94 ? 2.852 0.176 12.321 1.00 85.81 94 THR A N 1
ATOM 742 C CA . THR A 1 94 ? 1.430 0.490 12.494 1.00 85.81 94 THR A CA 1
ATOM 743 C C . THR A 1 94 ? 0.877 -0.225 13.717 1.00 85.81 94 THR A C 1
ATOM 745 O O . THR A 1 94 ? 1.111 -1.418 13.906 1.00 85.81 94 THR A O 1
ATOM 748 N N . SER A 1 95 ? 0.101 0.485 14.526 1.00 85.81 95 SER A N 1
ATOM 749 C CA . SER A 1 95 ? -0.747 -0.087 15.577 1.00 85.81 95 SER A CA 1
ATOM 750 C C . SER A 1 95 ? -2.134 0.539 15.495 1.00 85.81 95 SER A C 1
ATOM 752 O O . SER A 1 95 ? -2.284 1.622 14.934 1.00 85.81 95 SER A O 1
ATOM 754 N N . GLY A 1 96 ? -3.166 -0.137 15.992 1.00 86.25 96 GLY A N 1
ATOM 755 C CA . GLY A 1 96 ? -4.520 0.388 15.838 1.00 86.25 96 GLY A CA 1
ATOM 756 C C . GLY A 1 96 ? -5.613 -0.470 16.445 1.00 86.25 96 GLY A C 1
ATOM 757 O O . GLY A 1 96 ? -5.387 -1.611 16.848 1.00 86.25 96 GLY A O 1
ATOM 758 N N . ILE A 1 97 ? -6.811 0.098 16.499 1.00 83.06 97 ILE A N 1
ATOM 759 C CA . ILE A 1 97 ? -8.039 -0.576 16.914 1.00 83.06 97 ILE A CA 1
ATOM 760 C C . ILE A 1 97 ? -9.046 -0.420 15.783 1.00 83.06 97 ILE A C 1
ATOM 762 O O . ILE A 1 97 ? -9.218 0.670 15.245 1.00 83.06 97 ILE A O 1
ATOM 766 N N . SER A 1 98 ? -9.740 -1.495 15.443 1.00 85.81 98 SER A N 1
ATOM 767 C CA . SER A 1 98 ? -10.802 -1.476 14.448 1.00 85.81 98 SER A CA 1
ATOM 768 C C . SER A 1 98 ? -12.111 -1.999 15.019 1.00 85.81 98 SER A C 1
ATOM 770 O O . SER A 1 98 ? -12.142 -2.859 15.899 1.00 85.81 98 SER A O 1
ATOM 772 N N . ALA A 1 99 ? -13.213 -1.463 14.512 1.00 88.50 99 ALA A N 1
ATOM 773 C CA . ALA A 1 99 ? -14.559 -1.933 14.777 1.00 88.50 99 ALA A CA 1
ATOM 774 C C . ALA A 1 99 ? -15.301 -2.072 13.449 1.00 88.50 99 ALA A C 1
ATOM 776 O O . ALA A 1 99 ? -15.324 -1.156 12.633 1.00 88.50 99 ALA A O 1
ATOM 777 N N . THR A 1 100 ? -15.920 -3.221 13.214 1.00 87.88 100 THR A N 1
ATOM 778 C CA . THR A 1 100 ? -16.632 -3.509 11.967 1.00 87.88 100 THR A CA 1
ATOM 779 C C . THR A 1 100 ? -18.001 -4.087 12.277 1.00 87.88 100 THR A C 1
ATOM 781 O O . THR A 1 100 ? -18.122 -4.992 13.098 1.00 87.88 100 THR A O 1
ATOM 784 N N . ALA A 1 101 ? -19.036 -3.597 11.602 1.00 88.94 101 ALA A N 1
ATOM 785 C CA . ALA A 1 101 ? -20.393 -4.117 11.667 1.00 88.94 101 ALA A CA 1
ATOM 786 C C . ALA A 1 101 ? -20.953 -4.278 10.247 1.00 88.94 101 ALA A C 1
ATOM 788 O O . ALA A 1 101 ? -21.234 -3.308 9.542 1.00 88.94 101 ALA A O 1
ATOM 789 N N . GLY A 1 102 ? -21.128 -5.526 9.815 1.00 87.94 102 GLY A N 1
ATOM 790 C CA . GLY A 1 102 ? -21.564 -5.846 8.459 1.00 87.94 102 GLY A CA 1
ATOM 791 C C . GLY A 1 102 ? -20.565 -5.343 7.417 1.00 87.94 102 GLY A C 1
ATOM 792 O O . GLY A 1 102 ? -19.459 -5.864 7.326 1.00 87.94 102 GLY A O 1
ATOM 793 N N . ILE A 1 103 ? -20.981 -4.351 6.628 1.00 80.19 103 ILE A N 1
ATOM 794 C CA . ILE A 1 103 ? -20.176 -3.731 5.561 1.00 80.19 103 ILE A CA 1
ATOM 795 C C . ILE A 1 103 ? -19.506 -2.419 5.984 1.00 80.19 103 ILE A C 1
ATOM 797 O O . ILE A 1 103 ? -18.840 -1.805 5.157 1.00 80.19 103 ILE A O 1
ATOM 801 N N . VAL A 1 104 ? -19.748 -1.962 7.216 1.00 83.62 104 VAL A N 1
ATOM 802 C CA . VAL A 1 104 ? -19.207 -0.705 7.739 1.00 83.62 104 VAL A CA 1
ATOM 803 C C . VAL A 1 104 ? -18.046 -1.026 8.663 1.00 83.62 104 VAL A C 1
ATOM 805 O O . VAL A 1 104 ? -18.216 -1.786 9.617 1.00 83.62 104 VAL A O 1
ATOM 808 N N . GLY A 1 105 ? -16.885 -0.447 8.395 1.00 84.25 105 GLY A N 1
ATOM 809 C CA . GLY A 1 105 ? -15.702 -0.530 9.240 1.00 84.25 105 GLY A CA 1
ATOM 810 C C . GLY A 1 105 ? -15.242 0.856 9.664 1.00 84.25 105 GLY A C 1
ATOM 811 O O . GLY A 1 105 ? -15.322 1.800 8.887 1.00 84.25 105 GLY A O 1
ATOM 812 N N . VAL A 1 106 ? -14.757 0.968 10.892 1.00 85.38 106 VAL A N 1
ATOM 813 C CA . VAL A 1 106 ? -13.983 2.111 11.368 1.00 85.38 106 VAL A CA 1
ATOM 814 C C . VAL A 1 106 ? -12.667 1.569 11.903 1.00 85.38 106 VAL A C 1
ATOM 816 O O . VAL A 1 106 ? -12.669 0.614 12.683 1.00 85.38 106 VAL A O 1
ATOM 819 N N . GLU A 1 107 ? -11.551 2.158 11.501 1.00 84.81 107 GLU A N 1
ATOM 820 C CA . GLU A 1 107 ? -10.227 1.822 12.021 1.00 84.81 107 GLU A CA 1
ATOM 821 C C . GLU A 1 107 ? -9.548 3.092 12.515 1.00 84.81 107 GLU A C 1
ATOM 823 O O . GLU A 1 107 ? -9.513 4.095 11.819 1.00 84.81 107 GLU A O 1
ATOM 828 N N . MET A 1 108 ? -9.038 3.059 13.740 1.00 82.19 108 MET A N 1
ATOM 829 C CA . MET A 1 108 ? -8.180 4.096 14.299 1.00 82.19 108 MET A CA 1
ATOM 830 C C . MET A 1 108 ? -6.764 3.548 14.325 1.00 82.19 108 MET A C 1
ATOM 832 O O . MET A 1 108 ? -6.545 2.441 14.827 1.00 82.19 108 MET A O 1
ATOM 836 N N . TYR A 1 109 ? -5.805 4.306 13.810 1.00 78.88 109 TYR A N 1
ATOM 837 C CA . TYR A 1 109 ? -4.440 3.830 13.659 1.00 78.88 109 TYR A CA 1
ATOM 838 C C . TYR A 1 109 ? -3.407 4.892 14.027 1.00 78.88 109 TYR A C 1
ATOM 840 O O . TYR A 1 109 ? -3.630 6.099 13.923 1.00 78.88 109 TYR A O 1
ATOM 848 N N . GLU A 1 110 ? -2.246 4.399 14.437 1.00 84.69 110 GLU A N 1
ATOM 849 C CA . GLU A 1 110 ? -1.026 5.158 14.647 1.00 84.69 110 GLU A CA 1
ATOM 850 C C . GLU A 1 110 ? 0.074 4.541 13.777 1.00 84.69 110 GLU A C 1
ATOM 852 O O . GLU A 1 110 ? 0.376 3.350 13.906 1.00 84.69 110 GLU A O 1
ATOM 857 N N . ASN A 1 111 ? 0.667 5.350 12.898 1.00 83.75 111 ASN A N 1
ATOM 858 C CA . ASN A 1 111 ? 1.797 4.982 12.054 1.00 83.75 111 ASN A CA 1
ATOM 859 C C . ASN A 1 111 ? 3.058 5.735 12.479 1.00 83.75 111 ASN A C 1
ATOM 861 O O . ASN A 1 111 ? 3.006 6.927 12.775 1.00 83.75 111 ASN A O 1
ATOM 865 N N . ALA A 1 112 ? 4.207 5.070 12.405 1.00 80.44 112 ALA A N 1
ATOM 866 C CA . ALA A 1 112 ? 5.515 5.696 12.528 1.00 80.44 112 ALA A CA 1
ATOM 867 C C . ALA A 1 112 ? 6.439 5.247 11.389 1.00 80.44 112 ALA A C 1
ATOM 869 O O . ALA A 1 112 ? 6.548 4.049 11.118 1.00 80.44 112 ALA A O 1
ATOM 870 N N . TYR A 1 113 ? 7.091 6.195 10.714 1.00 78.69 113 TYR A N 1
ATOM 871 C CA . TYR A 1 113 ? 8.039 5.918 9.628 1.00 78.69 113 TYR A CA 1
ATOM 872 C C . TYR A 1 113 ? 9.075 7.035 9.468 1.00 78.69 113 TYR A C 1
ATOM 874 O O . TYR A 1 113 ? 8.850 8.177 9.865 1.00 78.69 113 TYR A O 1
ATOM 882 N N . ASP A 1 114 ? 10.212 6.712 8.858 1.00 75.75 114 ASP A N 1
ATOM 883 C CA . ASP A 1 114 ? 11.291 7.667 8.602 1.00 75.75 114 ASP A CA 1
ATOM 884 C C . ASP A 1 114 ? 11.201 8.202 7.167 1.00 75.75 114 ASP A C 1
ATOM 886 O O . ASP A 1 114 ? 11.148 7.419 6.222 1.00 75.75 114 ASP A O 1
ATOM 890 N N . ILE A 1 115 ? 11.216 9.530 6.980 1.00 68.19 115 ILE A N 1
ATOM 891 C CA . ILE A 1 115 ? 11.296 10.133 5.630 1.00 68.19 115 ILE A CA 1
ATOM 892 C C . ILE A 1 115 ? 12.757 10.175 5.166 1.00 68.19 115 ILE A C 1
ATOM 894 O O . ILE A 1 115 ? 13.062 10.011 3.986 1.00 68.19 115 ILE A O 1
ATOM 898 N N . ASN A 1 116 ? 13.678 10.454 6.091 1.00 71.62 116 ASN A N 1
ATOM 899 C CA . ASN A 1 116 ? 15.110 10.530 5.826 1.00 71.62 116 ASN A CA 1
ATOM 900 C C . ASN A 1 116 ? 15.907 10.285 7.125 1.00 71.62 116 ASN A C 1
ATOM 902 O O . ASN A 1 116 ? 15.325 10.300 8.208 1.00 71.62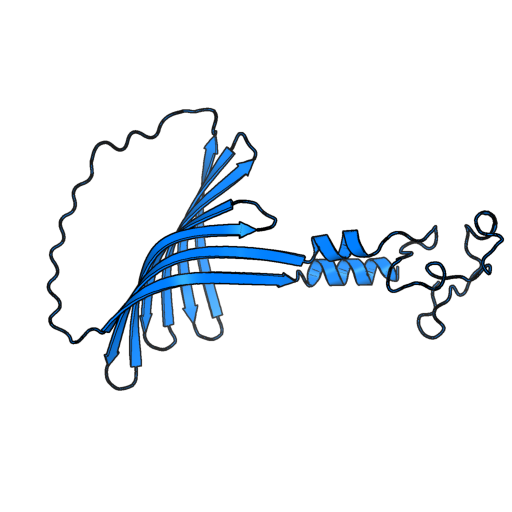 116 ASN A O 1
ATOM 906 N N . PRO A 1 117 ? 17.243 10.117 7.066 1.00 68.50 117 PRO A N 1
ATOM 907 C CA . PRO A 1 117 ? 18.047 9.808 8.254 1.00 68.50 117 PRO A CA 1
ATOM 908 C C . PRO A 1 117 ? 18.000 10.854 9.382 1.00 68.50 117 PRO A C 1
ATOM 910 O O . PRO A 1 117 ? 18.511 10.597 10.467 1.00 68.50 117 PRO A O 1
ATOM 913 N N . SER A 1 118 ? 17.468 12.055 9.130 1.00 57.41 118 SER A N 1
ATOM 914 C CA . SER A 1 118 ? 17.362 13.155 10.096 1.00 57.41 118 SER A CA 1
ATOM 915 C C . SER A 1 118 ? 15.911 13.504 10.478 1.00 57.41 118 SER A C 1
ATOM 917 O O . SER A 1 118 ? 15.714 14.438 11.249 1.00 57.41 118 SER A O 1
ATOM 919 N N . MET A 1 119 ? 14.893 12.810 9.952 1.00 63.06 119 MET A N 1
ATOM 920 C CA . MET A 1 119 ? 13.481 13.150 10.179 1.00 63.06 119 MET A CA 1
ATOM 921 C C . MET A 1 119 ? 12.592 11.905 10.234 1.00 63.06 119 MET A C 1
ATOM 923 O O . MET A 1 119 ? 12.555 11.116 9.285 1.00 63.06 119 MET A O 1
ATOM 927 N N . SER A 1 120 ? 11.809 11.801 11.306 1.00 69.69 120 SER A N 1
ATOM 928 C CA . SER A 1 120 ? 10.818 10.741 11.523 1.00 69.69 120 SER A CA 1
ATOM 929 C C . SER A 1 120 ? 9.414 11.333 11.579 1.00 69.69 120 SER A C 1
ATOM 931 O O . SER A 1 120 ? 9.227 12.499 11.925 1.00 69.69 120 SER A O 1
ATOM 933 N N . VAL A 1 121 ? 8.413 10.533 11.247 1.00 73.69 121 VAL A N 1
ATOM 934 C CA . VAL A 1 121 ? 7.010 10.941 11.191 1.00 73.69 121 VAL A CA 1
ATOM 935 C C . VAL A 1 121 ? 6.180 10.046 12.086 1.00 73.69 121 VAL A C 1
ATOM 937 O O . VAL A 1 121 ? 6.371 8.831 12.095 1.00 73.69 121 VAL A O 1
ATOM 940 N N . LYS A 1 122 ? 5.231 10.661 12.793 1.00 76.31 122 LYS A N 1
ATOM 941 C CA . LYS A 1 122 ? 4.112 9.987 13.444 1.00 76.31 122 LYS A CA 1
ATOM 942 C C . LYS A 1 122 ? 2.816 10.449 12.784 1.00 76.31 122 LYS A C 1
ATOM 944 O O . LYS A 1 122 ? 2.558 11.652 12.729 1.00 76.31 122 LYS A O 1
ATOM 949 N N . GLU A 1 123 ? 2.010 9.521 12.289 1.00 80.56 123 GLU A N 1
ATOM 950 C CA . GLU A 1 123 ? 0.662 9.808 11.795 1.00 80.56 123 GLU A CA 1
ATOM 951 C C . GLU A 1 123 ? -0.366 9.163 12.714 1.00 80.56 123 GLU A C 1
ATOM 953 O O . GLU A 1 123 ? -0.272 7.976 13.014 1.00 80.56 123 GLU A O 1
ATOM 958 N N . GLU A 1 124 ? -1.359 9.936 13.129 1.00 77.56 124 GLU A N 1
ATOM 959 C CA . GLU A 1 124 ? -2.534 9.440 13.840 1.00 77.56 124 GLU A CA 1
ATOM 960 C C . GLU A 1 124 ? -3.751 9.704 12.958 1.00 77.56 124 GLU A C 1
ATOM 962 O O . GLU A 1 124 ? -3.927 10.815 12.444 1.00 77.56 124 GLU A O 1
ATOM 967 N N . GLY A 1 125 ? -4.576 8.686 12.743 1.00 73.62 125 GLY A N 1
ATOM 968 C CA . GLY A 1 125 ? -5.695 8.791 11.819 1.00 73.62 125 GLY A CA 1
ATOM 969 C C . GLY A 1 125 ? -6.840 7.854 12.147 1.00 73.62 125 GLY A C 1
ATOM 970 O O . GLY A 1 125 ? -6.729 6.951 12.981 1.00 73.62 125 GLY A O 1
ATOM 971 N N . TYR A 1 126 ? -7.960 8.103 11.482 1.00 76.00 126 TYR A N 1
ATOM 972 C CA . TYR A 1 126 ? -9.076 7.180 11.436 1.00 76.00 126 TYR A CA 1
ATOM 973 C C . TYR A 1 126 ? -9.559 7.025 9.997 1.00 76.00 126 TYR A C 1
ATOM 975 O O . TYR A 1 126 ? -9.670 8.007 9.261 1.00 76.00 126 TYR A O 1
ATOM 983 N N . SER A 1 127 ? -9.885 5.797 9.619 1.00 80.44 127 SER A N 1
ATOM 984 C CA . SER A 1 127 ? -10.547 5.490 8.361 1.00 80.44 127 SER A CA 1
ATOM 985 C C . SER A 1 127 ? -11.962 4.986 8.608 1.00 80.44 127 SER A C 1
ATOM 987 O O . SER A 1 127 ? -12.259 4.343 9.622 1.00 80.44 127 SER A O 1
ATOM 989 N N . VAL A 1 128 ? -12.857 5.311 7.680 1.00 78.69 128 VAL A N 1
ATOM 990 C CA . VAL A 1 128 ? -14.220 4.791 7.630 1.00 78.69 128 VAL A CA 1
ATOM 991 C C . VAL A 1 128 ? -14.413 4.114 6.284 1.00 78.69 128 VAL A C 1
ATOM 993 O O . VAL A 1 128 ? -14.402 4.760 5.239 1.00 78.69 128 VAL A O 1
ATOM 996 N N . GLY A 1 129 ? -14.615 2.803 6.333 1.00 69.94 129 GLY A N 1
ATOM 997 C CA . GLY A 1 129 ? -14.791 1.956 5.166 1.00 69.94 129 GLY A CA 1
ATOM 998 C C . GLY A 1 129 ? -16.237 1.500 5.000 1.00 69.94 129 GLY A C 1
ATOM 999 O O . GLY A 1 129 ? -16.881 1.015 5.935 1.00 69.94 129 GLY A O 1
ATOM 1000 N N . LEU A 1 130 ? -16.729 1.603 3.774 1.00 69.06 130 LEU A N 1
ATOM 1001 C CA . LEU A 1 130 ? -17.906 0.941 3.225 1.00 69.06 130 LEU A CA 1
ATOM 1002 C C . LEU A 1 130 ? -17.458 0.070 2.043 1.00 69.06 130 LEU A C 1
ATOM 1004 O O . LEU A 1 130 ? -16.462 0.359 1.394 1.00 69.06 130 LEU A O 1
ATOM 1008 N N . LEU A 1 131 ? -18.215 -0.980 1.708 1.00 60.94 131 LEU A N 1
ATOM 1009 C CA . LEU A 1 131 ? -17.850 -1.989 0.689 1.00 60.94 131 LEU A CA 1
ATOM 1010 C C . LEU A 1 131 ? -17.219 -1.442 -0.616 1.00 60.94 131 LEU A C 1
ATOM 1012 O O . LEU A 1 131 ? -16.396 -2.119 -1.223 1.00 60.94 131 LEU A O 1
ATOM 1016 N N . ILE A 1 132 ? -17.639 -0.257 -1.066 1.00 50.03 132 ILE A N 1
ATOM 1017 C CA . ILE A 1 132 ? -17.203 0.381 -2.321 1.00 50.03 132 ILE A CA 1
ATOM 1018 C C . ILE A 1 132 ? -16.554 1.759 -2.120 1.00 50.03 132 ILE A C 1
ATOM 1020 O O . ILE A 1 132 ? -16.285 2.450 -3.100 1.00 50.03 132 ILE A O 1
ATOM 1024 N N . TRP A 1 133 ? -16.366 2.196 -0.878 1.00 46.09 133 TRP A N 1
ATOM 1025 C CA . TRP A 1 133 ? -15.930 3.551 -0.562 1.00 46.09 133 TRP A CA 1
ATOM 1026 C C . TRP A 1 133 ? -15.156 3.567 0.746 1.00 46.09 133 TRP A C 1
ATOM 1028 O O . TRP A 1 133 ? -15.632 3.036 1.739 1.00 46.09 133 TRP A O 1
ATOM 1038 N N . ASP A 1 134 ? -13.992 4.196 0.751 1.00 69.31 134 ASP A N 1
ATOM 1039 C CA . ASP A 1 134 ? -13.144 4.321 1.930 1.00 69.31 134 ASP A CA 1
ATOM 1040 C C . ASP A 1 134 ? -12.725 5.785 2.068 1.00 69.31 134 ASP A C 1
ATOM 1042 O O . ASP A 1 134 ? -12.308 6.406 1.085 1.00 69.31 134 ASP A O 1
ATOM 1046 N N . GLU A 1 135 ? -12.892 6.345 3.263 1.00 62.09 135 GLU A N 1
ATOM 1047 C CA . GLU A 1 135 ? -12.436 7.689 3.610 1.00 62.09 135 GLU A CA 1
ATOM 1048 C C . GLU A 1 135 ? -11.415 7.618 4.740 1.00 62.09 135 GLU A C 1
ATOM 1050 O O . GLU A 1 135 ? -11.727 7.162 5.839 1.00 62.09 135 GLU A O 1
ATOM 1055 N N . ASP A 1 136 ? -10.213 8.132 4.486 1.00 69.31 136 ASP A N 1
ATOM 1056 C CA . ASP A 1 136 ? -9.110 8.176 5.442 1.00 69.31 136 ASP A CA 1
ATOM 1057 C C . ASP A 1 136 ? -8.821 9.618 5.877 1.00 69.31 136 ASP A C 1
ATOM 1059 O O . ASP A 1 136 ? -8.575 10.503 5.052 1.00 69.31 136 ASP A O 1
ATOM 1063 N N . HIS A 1 137 ? -8.851 9.857 7.187 1.00 71.50 137 HIS A N 1
ATOM 1064 C CA . HIS A 1 137 ? -8.580 11.151 7.799 1.00 71.50 137 HIS A CA 1
ATOM 1065 C C . HIS A 1 137 ? -7.377 11.029 8.727 1.00 71.50 137 HIS A C 1
ATOM 1067 O O . HIS A 1 137 ? -7.444 10.372 9.767 1.00 71.50 137 HIS A O 1
ATOM 1073 N N . LYS A 1 138 ? -6.283 11.717 8.389 1.00 78.38 138 LYS A N 1
ATOM 1074 C CA . LYS A 1 138 ? -5.020 11.618 9.125 1.00 78.38 138 LYS A CA 1
ATOM 1075 C C . LYS A 1 138 ? -4.416 12.962 9.491 1.00 78.38 138 LYS A C 1
ATOM 1077 O O . LYS A 1 138 ? -4.510 13.935 8.744 1.00 78.38 138 LYS A O 1
ATOM 1082 N N . THR A 1 139 ? -3.759 12.983 10.645 1.00 59.88 139 THR A N 1
ATOM 1083 C CA . THR A 1 139 ? -2.941 14.095 11.127 1.00 59.88 139 THR A CA 1
ATOM 1084 C C . THR A 1 139 ? -1.489 13.641 11.197 1.00 59.88 139 THR A C 1
ATOM 1086 O O . THR A 1 139 ? -1.155 12.691 11.903 1.00 59.88 139 THR A O 1
ATOM 1089 N N . THR A 1 140 ? -0.618 14.330 10.463 1.00 68.44 140 THR A N 1
ATOM 1090 C CA . THR A 1 140 ? 0.805 13.996 10.336 1.00 68.44 140 THR A CA 1
ATOM 1091 C C . THR A 1 140 ? 1.641 14.946 11.192 1.00 68.44 140 THR A C 1
ATOM 1093 O O . THR A 1 140 ? 1.584 16.161 11.009 1.00 68.44 140 THR A O 1
ATOM 1096 N N . THR A 1 141 ? 2.451 14.398 12.099 1.00 69.62 141 THR A N 1
ATOM 1097 C CA . THR A 1 141 ? 3.426 15.152 12.899 1.00 69.62 141 THR A CA 1
ATOM 1098 C C . THR A 1 141 ? 4.845 14.730 12.523 1.00 69.62 141 THR A C 1
ATOM 1100 O O . THR A 1 141 ? 5.180 13.547 12.567 1.00 69.62 141 THR A O 1
ATOM 1103 N N . THR A 1 142 ? 5.694 15.697 12.168 1.00 63.59 142 THR A N 1
ATOM 1104 C CA . THR A 1 142 ? 7.097 15.465 11.785 1.00 63.59 142 THR A CA 1
ATOM 1105 C C . THR A 1 142 ? 8.034 15.827 12.932 1.00 63.59 142 THR A C 1
ATOM 1107 O O . THR A 1 142 ? 7.910 16.897 13.527 1.00 63.59 142 THR A O 1
ATOM 1110 N N . TYR A 1 143 ? 9.012 14.967 13.199 1.00 64.19 143 TYR A N 1
ATOM 1111 C CA . TYR A 1 143 ? 10.008 15.122 14.253 1.00 64.19 143 TYR A CA 1
ATOM 1112 C C . TYR A 1 143 ? 11.418 15.192 13.656 1.00 64.19 143 TYR A C 1
ATOM 1114 O O . TYR A 1 143 ? 11.774 14.396 12.786 1.00 64.19 143 TYR A O 1
ATOM 1122 N N . ASP A 1 144 ? 12.238 16.130 14.140 1.00 50.22 144 ASP A N 1
ATOM 1123 C CA . ASP A 1 144 ? 13.677 16.181 13.847 1.00 50.22 144 ASP A CA 1
ATOM 1124 C C . ASP A 1 144 ? 14.396 15.114 14.685 1.00 50.22 144 ASP A C 1
ATOM 1126 O O . ASP A 1 144 ? 14.396 15.168 15.918 1.00 50.22 144 ASP A O 1
ATOM 1130 N N . SER A 1 145 ? 15.020 14.138 14.025 1.00 57.47 145 SER A N 1
ATOM 1131 C CA . SER A 1 145 ? 15.686 13.017 14.694 1.00 57.47 145 SER A CA 1
ATOM 1132 C C . SER A 1 145 ? 17.053 13.386 15.301 1.00 57.47 145 SER A C 1
ATOM 1134 O O . SER A 1 145 ? 17.727 12.532 15.878 1.00 57.47 145 SER A O 1
ATOM 1136 N N . ARG A 1 146 ? 17.453 14.670 15.255 1.00 54.41 146 ARG A N 1
ATOM 1137 C CA . ARG A 1 146 ? 18.602 15.231 15.999 1.00 54.41 146 ARG A CA 1
ATOM 1138 C C . ARG A 1 146 ? 18.242 15.703 17.415 1.00 54.41 146 ARG A C 1
ATOM 1140 O O . ARG A 1 146 ? 19.140 15.946 18.223 1.00 54.41 146 ARG A O 1
ATOM 1147 N N . GLY A 1 147 ? 16.950 15.825 17.731 1.00 43.91 147 GLY A N 1
ATOM 1148 C CA . GLY A 1 147 ? 16.422 16.274 19.021 1.00 43.91 147 GLY A CA 1
ATOM 1149 C C . GLY A 1 147 ? 15.916 15.113 19.875 1.00 43.91 147 GLY A C 1
ATOM 1150 O O . GLY A 1 147 ? 14.791 14.650 19.739 1.00 43.91 147 GLY A O 1
ATOM 1151 N N . LYS A 1 148 ? 16.764 14.642 20.785 1.00 54.56 148 LYS A N 1
ATOM 1152 C CA . LYS A 1 148 ? 16.520 13.523 21.699 1.00 54.56 148 LYS A CA 1
ATOM 1153 C C . LYS A 1 148 ? 15.594 13.903 22.864 1.00 54.56 148 LYS A C 1
ATOM 1155 O O . LYS A 1 148 ? 16.140 14.124 23.931 1.00 54.56 148 LYS A O 1
ATOM 1160 N N . TYR A 1 149 ? 14.261 13.902 22.732 1.00 43.88 149 TYR A N 1
ATOM 1161 C CA . TYR A 1 149 ? 13.356 13.787 23.900 1.00 43.88 149 TYR A CA 1
ATOM 1162 C C . TYR A 1 149 ? 11.989 13.176 23.547 1.00 43.88 149 TYR A C 1
ATOM 1164 O O . TYR A 1 149 ? 11.152 13.823 22.930 1.00 43.88 149 TYR A O 1
ATOM 1172 N N . TYR A 1 150 ? 11.730 11.973 24.062 1.00 42.81 150 TYR A N 1
ATOM 1173 C CA . TYR A 1 150 ? 10.391 11.574 24.495 1.00 42.81 150 TYR A CA 1
ATOM 1174 C C . TYR A 1 150 ? 10.522 11.088 25.938 1.00 42.81 150 TYR A C 1
ATOM 1176 O O . TYR A 1 150 ? 11.132 10.051 26.188 1.00 42.81 150 TYR A O 1
ATOM 1184 N N . GLU A 1 151 ? 9.984 11.842 26.893 1.00 38.28 151 GLU A N 1
ATOM 1185 C CA . GLU A 1 151 ? 9.825 11.385 28.273 1.00 38.28 151 GLU A CA 1
ATOM 1186 C C . GLU A 1 151 ? 8.320 11.309 28.559 1.00 38.28 151 GLU A C 1
ATOM 1188 O O . GLU A 1 151 ? 7.657 12.322 28.773 1.00 38.28 151 GLU A O 1
ATOM 1193 N N . L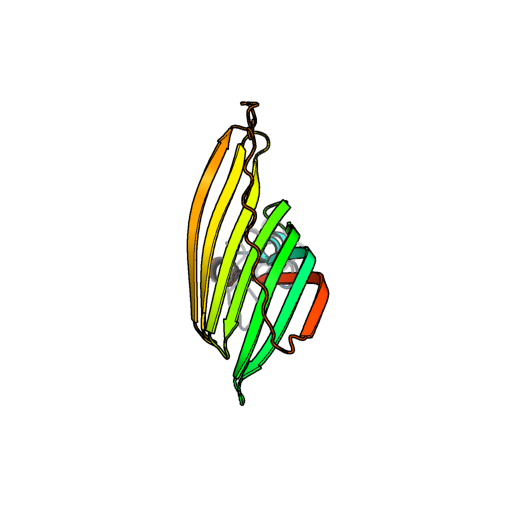YS A 1 152 ? 7.747 10.099 28.487 1.00 33.25 152 LYS A N 1
ATOM 1194 C CA . LYS A 1 152 ? 6.356 9.853 28.890 1.00 33.25 152 LYS A CA 1
ATOM 1195 C C . LYS A 1 152 ? 6.335 9.594 30.397 1.00 33.25 152 LYS A C 1
ATOM 1197 O O . LYS A 1 152 ? 6.617 8.485 30.846 1.00 33.25 152 LYS A O 1
ATOM 1202 N N . LEU A 1 153 ? 5.993 10.612 31.183 1.00 40.75 153 LEU A N 1
ATOM 1203 C CA . LEU A 1 153 ? 5.793 10.494 32.630 1.00 40.75 153 LEU A CA 1
ATOM 1204 C C . LEU A 1 153 ? 4.387 9.947 32.922 1.00 40.75 153 LEU A C 1
ATOM 1206 O O . LEU A 1 153 ? 3.488 10.710 33.234 1.00 40.75 153 LEU A O 1
ATOM 1210 N N . SER A 1 154 ? 4.237 8.620 32.816 1.00 37.34 154 SER A N 1
ATOM 1211 C CA . SER A 1 154 ? 3.134 7.794 33.348 1.00 37.34 154 SER A CA 1
ATOM 1212 C C . SER A 1 154 ? 1.693 8.190 32.983 1.00 37.34 154 SER A C 1
ATOM 1214 O O . SER A 1 154 ? 1.184 9.234 33.367 1.00 37.34 154 SER A O 1
ATOM 1216 N N . GLU A 1 155 ? 0.946 7.248 32.412 1.00 35.31 155 GLU A N 1
ATOM 1217 C CA . GLU A 1 155 ? -0.506 7.366 32.266 1.00 35.31 155 GLU A CA 1
ATOM 1218 C C . GLU A 1 155 ? -1.153 6.029 32.638 1.00 35.31 155 GLU A C 1
ATOM 1220 O O . GLU A 1 155 ? -0.853 4.997 32.037 1.00 35.31 155 GLU A O 1
ATOM 1225 N N . LYS A 1 156 ? -1.987 6.030 33.685 1.00 29.55 156 LYS A N 1
ATOM 1226 C CA . LYS A 1 156 ? -2.686 4.843 34.187 1.00 29.55 156 LYS A CA 1
ATOM 1227 C C . LYS A 1 156 ? -4.182 5.045 33.996 1.00 29.55 156 LYS A C 1
ATOM 1229 O O . LYS A 1 156 ? -4.809 5.725 34.797 1.00 29.55 156 LYS A O 1
ATOM 1234 N N . ASN A 1 157 ? -4.745 4.392 32.985 1.00 30.84 157 ASN A N 1
ATOM 1235 C CA . ASN A 1 157 ? -6.188 4.275 32.810 1.00 30.84 157 ASN A CA 1
ATOM 1236 C C . ASN A 1 157 ? -6.568 2.803 32.972 1.00 30.84 157 ASN A C 1
ATOM 1238 O O . ASN A 1 157 ? -6.163 1.953 32.186 1.00 30.84 157 ASN A O 1
ATOM 1242 N N . THR A 1 158 ? -7.288 2.489 34.049 1.00 26.58 158 THR A N 1
ATOM 1243 C CA . THR A 1 158 ? -7.871 1.162 34.281 1.00 26.58 158 THR A CA 1
ATOM 1244 C C . THR A 1 158 ? -9.349 1.267 33.945 1.00 26.58 158 THR A C 1
ATOM 1246 O O . THR A 1 158 ? -10.099 1.906 34.677 1.00 26.58 158 THR A O 1
ATOM 1249 N N . VAL A 1 159 ? -9.750 0.693 32.814 1.00 31.11 159 VAL A N 1
ATOM 1250 C CA . VAL A 1 159 ? -11.158 0.573 32.431 1.00 31.11 159 VAL A CA 1
ATOM 1251 C C . VAL A 1 159 ? -11.502 -0.908 32.496 1.00 31.11 159 VAL A C 1
ATOM 1253 O O . VAL A 1 159 ? -11.149 -1.677 31.607 1.00 31.11 159 VAL A O 1
ATOM 1256 N N . GLU A 1 160 ? -12.148 -1.323 33.583 1.00 28.25 160 GLU A N 1
ATOM 1257 C CA . GLU A 1 160 ? -12.739 -2.656 33.682 1.00 28.25 160 GLU A CA 1
ATOM 1258 C C . GLU A 1 160 ? -14.083 -2.640 32.954 1.00 28.25 160 GLU A C 1
ATOM 1260 O O . GLU A 1 160 ? -15.015 -1.952 33.367 1.00 28.25 160 GLU A O 1
ATOM 1265 N N . THR A 1 161 ? -14.184 -3.371 31.843 1.00 31.27 161 THR A N 1
ATOM 1266 C CA . THR A 1 161 ? -15.464 -3.592 31.161 1.00 31.27 161 THR A CA 1
ATOM 1267 C C . THR A 1 161 ? -15.701 -5.086 31.006 1.00 31.27 161 THR A C 1
ATOM 1269 O O . THR A 1 161 ? -15.030 -5.754 30.224 1.00 31.27 161 THR A O 1
ATOM 1272 N N . THR A 1 162 ? -16.660 -5.615 31.762 1.00 28.52 162 THR A N 1
ATOM 1273 C CA . THR A 1 162 ? -17.077 -7.018 31.680 1.00 28.52 162 THR A CA 1
ATOM 1274 C C . THR A 1 162 ? -18.209 -7.138 30.662 1.00 28.52 162 THR A C 1
ATOM 1276 O O . THR A 1 162 ? -19.334 -6.719 30.930 1.00 28.52 162 THR A O 1
ATOM 1279 N N . PHE A 1 163 ? -17.923 -7.704 29.488 1.00 31.86 163 PHE A N 1
ATOM 1280 C CA . PHE A 1 163 ? -18.939 -8.048 28.490 1.00 31.86 163 PHE A CA 1
ATOM 1281 C C . PHE A 1 163 ? -19.327 -9.521 28.633 1.00 31.86 163 PHE A C 1
ATOM 1283 O O . PHE A 1 163 ? -18.526 -10.408 28.359 1.00 31.86 163 PHE A O 1
ATOM 1290 N N . ASN A 1 164 ? -20.571 -9.782 29.037 1.00 39.59 164 ASN A N 1
ATOM 1291 C CA . ASN A 1 164 ? -21.163 -11.119 28.978 1.00 39.59 164 ASN A CA 1
ATOM 1292 C C . ASN A 1 164 ? -21.812 -11.304 27.603 1.00 39.59 164 ASN A C 1
ATOM 1294 O O . ASN A 1 164 ? -23.005 -11.059 27.431 1.00 39.59 164 ASN A O 1
ATOM 1298 N N . ALA A 1 165 ? -21.011 -11.677 26.614 1.00 46.56 165 ALA A N 1
ATOM 1299 C CA . ALA A 1 165 ? -21.483 -12.140 25.319 1.00 46.56 165 ALA A CA 1
ATOM 1300 C C . ALA A 1 165 ? -20.546 -13.256 24.842 1.00 46.56 165 ALA A C 1
ATOM 1302 O O . ALA A 1 165 ? -19.346 -13.209 25.113 1.00 46.56 165 ALA A O 1
ATOM 1303 N N . ASP A 1 166 ? -21.092 -14.254 24.149 1.00 51.97 166 ASP A N 1
ATOM 1304 C CA . ASP A 1 166 ? -20.293 -15.286 23.490 1.00 51.97 166 ASP A CA 1
ATOM 1305 C C . ASP A 1 166 ? -19.538 -14.621 22.323 1.00 51.97 166 ASP A C 1
ATOM 1307 O O . ASP A 1 166 ? -20.085 -14.406 21.235 1.00 51.97 166 ASP A O 1
ATOM 1311 N N . LEU A 1 167 ? -18.309 -14.171 22.600 1.00 61.41 167 LEU A N 1
ATOM 1312 C CA . LEU A 1 167 ? -17.384 -13.616 21.615 1.00 61.41 167 LEU A CA 1
ATOM 1313 C C . LEU A 1 167 ? -16.346 -14.669 21.243 1.00 61.41 167 LEU A C 1
ATOM 1315 O O . LEU A 1 167 ? -15.634 -15.189 22.103 1.00 61.41 167 LEU A O 1
ATOM 1319 N N . ASP A 1 168 ? -16.189 -14.887 19.943 1.00 70.81 168 ASP A N 1
ATOM 1320 C CA . ASP A 1 168 ? -15.089 -15.676 19.413 1.00 70.81 168 ASP A CA 1
ATOM 1321 C C . ASP A 1 168 ? -13.854 -14.778 19.315 1.00 70.81 168 ASP A C 1
ATOM 1323 O O . ASP A 1 168 ? -13.792 -13.877 18.473 1.00 70.81 168 ASP A O 1
ATOM 1327 N N . MET A 1 169 ? -12.877 -15.006 20.193 1.00 69.50 169 MET A N 1
ATOM 1328 C CA . MET A 1 169 ? -11.585 -14.319 20.176 1.00 69.50 169 MET A CA 1
ATOM 1329 C C . MET A 1 169 ? -10.540 -15.135 19.421 1.00 69.50 169 MET A C 1
ATOM 1331 O O . MET A 1 169 ? -10.438 -16.350 19.574 1.00 69.50 169 MET A O 1
ATOM 1335 N N . SER A 1 170 ? -9.713 -14.454 18.638 1.00 67.56 170 SER A N 1
ATOM 1336 C CA . SER A 1 170 ? -8.690 -15.077 17.808 1.00 67.56 170 SER A CA 1
ATOM 1337 C C . SER A 1 170 ? -7.424 -14.224 17.764 1.00 67.56 170 SER A C 1
ATOM 1339 O O . SER A 1 170 ? -7.485 -13.002 17.637 1.00 67.56 170 SER A O 1
ATOM 1341 N N . LEU A 1 171 ? -6.268 -14.877 17.902 1.00 67.75 171 LEU A N 1
ATOM 1342 C CA . LEU A 1 171 ? -4.954 -14.269 17.714 1.00 67.75 171 LEU A CA 1
ATOM 1343 C C . LEU A 1 171 ? -4.430 -14.679 16.339 1.00 67.75 171 LEU A C 1
ATOM 1345 O O . LEU A 1 171 ? -4.346 -15.867 16.034 1.00 67.75 171 LEU A O 1
ATOM 1349 N N . HIS A 1 172 ? -4.040 -13.693 15.541 1.00 68.12 172 HIS A N 1
ATOM 1350 C CA . HIS A 1 172 ? -3.540 -13.876 14.187 1.00 68.12 172 HIS A CA 1
ATOM 1351 C C . HIS A 1 172 ? -2.144 -13.281 14.070 1.00 68.12 172 HIS A C 1
ATOM 1353 O O . HIS A 1 172 ? -1.921 -12.116 14.406 1.00 68.12 172 HIS A O 1
ATOM 1359 N N . ALA A 1 173 ? -1.213 -14.067 13.536 1.00 67.75 173 ALA A N 1
ATOM 1360 C CA . ALA A 1 173 ? -0.053 -13.491 12.877 1.00 67.75 173 ALA A CA 1
ATOM 1361 C C . ALA A 1 173 ? -0.519 -12.974 11.512 1.00 67.75 173 ALA A C 1
ATOM 1363 O O . ALA A 1 173 ? -1.095 -13.725 10.725 1.00 67.75 173 ALA A O 1
ATOM 1364 N N . ILE A 1 174 ? -0.303 -11.692 11.245 1.00 71.25 174 ILE A N 1
ATOM 1365 C CA . ILE A 1 174 ? -0.591 -11.096 9.946 1.00 71.25 174 ILE A CA 1
ATOM 1366 C C . ILE A 1 174 ? 0.675 -11.190 9.111 1.00 71.25 174 ILE A C 1
ATOM 1368 O O . ILE A 1 174 ? 1.730 -10.718 9.532 1.00 71.25 174 ILE A O 1
ATOM 1372 N N . LEU A 1 175 ? 0.544 -11.777 7.925 1.00 63.19 175 LEU A N 1
ATOM 1373 C CA . LEU A 1 175 ? 1.519 -11.691 6.848 1.00 63.19 175 LEU A CA 1
ATOM 1374 C C . LEU A 1 175 ? 0.799 -11.100 5.640 1.00 63.19 175 LEU A C 1
ATOM 1376 O O . LEU A 1 175 ? -0.182 -11.673 5.167 1.00 63.19 175 LEU A O 1
ATOM 1380 N N . GLY A 1 176 ? 1.260 -9.944 5.179 1.00 71.94 176 GLY A N 1
ATOM 1381 C CA . GLY A 1 176 ? 0.714 -9.255 4.018 1.00 71.94 176 GLY A CA 1
ATOM 1382 C C . GLY A 1 176 ? 1.770 -9.104 2.937 1.00 71.94 176 GLY A C 1
ATOM 1383 O O . GLY A 1 176 ? 2.923 -8.792 3.226 1.00 71.94 176 GLY A O 1
ATOM 1384 N N . VAL A 1 177 ? 1.372 -9.318 1.687 1.00 69.88 177 VAL A N 1
ATOM 1385 C CA . VAL A 1 177 ? 2.126 -8.872 0.515 1.00 69.88 177 VAL A CA 1
ATOM 1386 C C . VAL A 1 177 ? 1.181 -7.987 -0.273 1.00 69.88 177 VAL A C 1
ATOM 1388 O O . VAL A 1 177 ? 0.114 -8.451 -0.674 1.00 69.88 177 VAL A O 1
ATOM 1391 N N . ASP A 1 178 ? 1.562 -6.731 -0.463 1.00 75.12 178 ASP A N 1
ATOM 1392 C CA . ASP A 1 178 ? 0.814 -5.781 -1.274 1.00 75.12 178 ASP A CA 1
ATOM 1393 C C . ASP A 1 178 ? 1.661 -5.374 -2.480 1.00 75.12 178 ASP A C 1
ATOM 1395 O O . ASP A 1 178 ? 2.856 -5.091 -2.365 1.00 75.12 178 ASP A O 1
ATOM 1399 N N . ILE A 1 179 ? 1.045 -5.405 -3.659 1.00 72.00 179 ILE A N 1
ATOM 1400 C CA . ILE A 1 179 ? 1.670 -5.009 -4.918 1.00 72.00 179 ILE A CA 1
ATOM 1401 C C . ILE A 1 179 ? 0.757 -3.968 -5.546 1.00 72.00 179 ILE A C 1
ATOM 1403 O O . ILE A 1 179 ? -0.304 -4.295 -6.080 1.00 72.00 179 ILE A O 1
ATOM 1407 N N . LYS A 1 180 ? 1.192 -2.712 -5.508 1.00 78.38 180 LYS A N 1
ATOM 1408 C CA . LYS A 1 180 ? 0.503 -1.591 -6.135 1.00 78.38 180 LYS A CA 1
ATOM 1409 C C . LYS A 1 180 ? 1.195 -1.231 -7.436 1.00 78.38 180 LYS A C 1
ATOM 1411 O O . LYS A 1 180 ? 2.419 -1.137 -7.512 1.00 78.38 180 LYS A O 1
ATOM 1416 N N . ILE A 1 181 ? 0.386 -1.029 -8.467 1.00 72.69 181 ILE A N 1
ATOM 1417 C CA . ILE A 1 181 ? 0.845 -0.529 -9.758 1.00 72.69 181 ILE A CA 1
ATOM 1418 C C . ILE A 1 181 ? 0.274 0.871 -9.926 1.00 72.69 181 ILE A C 1
ATOM 1420 O O . ILE A 1 181 ? -0.944 1.055 -9.958 1.00 72.69 181 ILE A O 1
ATOM 1424 N N . ASP A 1 182 ? 1.156 1.854 -10.047 1.00 78.31 182 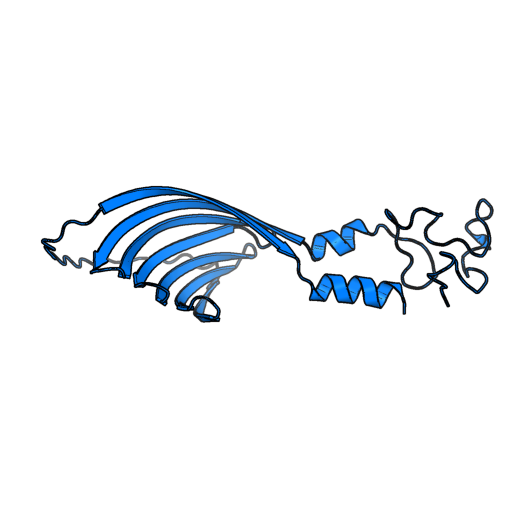ASP A N 1
ATOM 1425 C CA . ASP A 1 182 ? 0.785 3.228 -10.341 1.00 78.31 182 ASP A CA 1
ATOM 1426 C C . ASP A 1 182 ? 0.460 3.365 -11.834 1.00 78.31 182 ASP A C 1
ATOM 1428 O O . ASP A 1 182 ? 1.333 3.571 -12.682 1.00 78.31 182 ASP A O 1
ATOM 1432 N N . LEU A 1 183 ? -0.831 3.239 -12.151 1.00 74.75 183 LEU A N 1
ATOM 1433 C CA . LEU A 1 183 ? -1.349 3.342 -13.516 1.00 74.75 183 LEU A CA 1
ATOM 1434 C C . LEU A 1 183 ? -1.065 4.704 -14.163 1.00 74.75 183 LEU A C 1
ATOM 1436 O O . LEU A 1 183 ? -0.992 4.768 -15.388 1.00 74.75 183 LEU A O 1
ATOM 1440 N N . SER A 1 184 ? -0.885 5.774 -13.380 1.00 77.00 184 SER A N 1
ATOM 1441 C CA . SER A 1 184 ? -0.571 7.098 -13.928 1.00 77.00 184 SER A CA 1
ATOM 1442 C C . SER A 1 184 ? 0.849 7.135 -14.488 1.00 77.00 184 SER A C 1
ATOM 1444 O O . SER A 1 184 ? 1.043 7.520 -15.637 1.00 77.00 184 SER A O 1
ATOM 1446 N N . LYS A 1 185 ? 1.820 6.590 -13.748 1.00 76.44 185 LYS A N 1
ATOM 1447 C CA . LYS A 1 185 ? 3.208 6.449 -14.212 1.00 76.44 185 LYS A CA 1
ATOM 1448 C C . LYS A 1 185 ? 3.334 5.478 -15.380 1.00 76.44 185 LYS A C 1
ATOM 1450 O O . LYS A 1 185 ? 4.111 5.723 -16.300 1.00 76.44 185 LYS A O 1
ATOM 1455 N N . VAL A 1 186 ? 2.552 4.393 -15.378 1.00 76.44 186 VAL A N 1
ATOM 1456 C CA . VAL A 1 186 ? 2.484 3.474 -16.527 1.00 76.44 186 VAL A CA 1
ATOM 1457 C C . VAL A 1 186 ? 1.950 4.198 -17.762 1.00 76.44 186 VAL A C 1
ATOM 1459 O O . VAL A 1 186 ? 2.505 4.053 -18.851 1.00 76.44 186 VAL A O 1
ATOM 1462 N N . LEU A 1 187 ? 0.890 4.994 -17.611 1.00 75.75 187 LEU A N 1
ATOM 1463 C CA . LEU A 1 187 ? 0.315 5.747 -18.718 1.00 75.75 187 LEU A CA 1
ATOM 1464 C C . LEU A 1 187 ? 1.264 6.843 -19.212 1.00 75.75 187 LEU A C 1
ATOM 1466 O O . LEU A 1 187 ? 1.392 7.014 -20.421 1.00 75.75 187 LEU A O 1
ATOM 1470 N N . ASP A 1 188 ? 1.966 7.539 -18.320 1.00 77.00 188 ASP A N 1
ATOM 1471 C CA . ASP A 1 188 ? 2.987 8.525 -18.684 1.00 77.00 188 ASP A CA 1
ATOM 1472 C C . ASP A 1 188 ? 4.137 7.880 -19.457 1.00 77.00 188 ASP A C 1
ATOM 1474 O O . ASP A 1 188 ? 4.579 8.425 -20.469 1.00 77.00 188 ASP A O 1
ATOM 1478 N N . PHE A 1 189 ? 4.581 6.690 -19.044 1.00 71.81 189 PHE A N 1
ATOM 1479 C CA . PHE A 1 189 ? 5.562 5.902 -19.786 1.00 71.81 189 PHE A CA 1
ATOM 1480 C C . PHE A 1 189 ? 5.067 5.569 -21.199 1.00 71.81 189 PHE A C 1
ATOM 1482 O O . PHE A 1 189 ? 5.759 5.863 -22.171 1.00 71.81 189 PHE A O 1
ATOM 1489 N N . ILE A 1 190 ? 3.851 5.025 -21.332 1.00 72.31 190 ILE A N 1
ATOM 1490 C CA . ILE A 1 190 ? 3.254 4.694 -22.637 1.00 72.31 190 ILE A CA 1
ATOM 1491 C C . ILE A 1 190 ? 3.065 5.953 -23.488 1.00 72.31 190 ILE A C 1
ATOM 1493 O O . ILE A 1 190 ? 3.280 5.934 -24.694 1.00 72.31 190 ILE A O 1
ATOM 1497 N N . THR A 1 191 ? 2.675 7.067 -22.881 1.00 70.25 191 THR A N 1
ATOM 1498 C CA . THR A 1 191 ? 2.433 8.311 -23.613 1.00 70.25 191 THR A CA 1
ATOM 1499 C C . THR A 1 191 ? 3.748 8.925 -24.083 1.00 70.25 191 THR A C 1
ATOM 1501 O O . THR A 1 191 ? 3.835 9.383 -25.216 1.00 70.25 191 THR A O 1
ATOM 1504 N N . ASN A 1 192 ? 4.792 8.905 -23.252 1.00 67.38 192 ASN A N 1
ATOM 1505 C CA . ASN A 1 192 ? 6.128 9.354 -23.640 1.00 67.38 192 ASN A CA 1
ATOM 1506 C C . ASN A 1 192 ? 6.802 8.411 -24.643 1.00 67.38 192 ASN A C 1
ATOM 1508 O O . ASN A 1 192 ? 7.710 8.845 -25.334 1.00 67.38 192 ASN A O 1
ATOM 1512 N N . LEU A 1 193 ? 6.345 7.162 -24.758 1.00 65.12 193 LEU A N 1
ATOM 1513 C CA . LEU A 1 193 ? 6.835 6.213 -25.753 1.00 65.12 193 LEU A CA 1
ATOM 1514 C C . LEU A 1 193 ? 6.450 6.571 -27.196 1.00 65.12 193 LEU A C 1
ATOM 1516 O O . LEU A 1 193 ? 7.128 6.156 -28.132 1.00 65.12 193 LEU A O 1
ATOM 1520 N N . PHE A 1 194 ? 5.340 7.287 -27.381 1.00 63.00 194 PHE A N 1
ATOM 1521 C CA . PHE A 1 194 ? 4.743 7.539 -28.699 1.00 63.00 194 PHE A CA 1
ATOM 1522 C C . PHE A 1 194 ? 4.557 9.032 -29.016 1.00 63.00 194 PHE A C 1
ATOM 1524 O O . PHE A 1 194 ? 3.770 9.370 -29.904 1.00 63.00 194 PHE A O 1
ATOM 1531 N N . LYS A 1 195 ? 5.242 9.917 -28.284 1.00 57.78 195 LYS A N 1
ATOM 1532 C CA . LYS A 1 195 ? 5.343 11.348 -28.617 1.00 57.78 195 LYS A CA 1
ATOM 1533 C C . LYS A 1 195 ? 6.344 11.570 -29.747 1.00 57.78 195 LYS A C 1
ATOM 1535 O O . LYS A 1 195 ? 6.079 12.480 -30.564 1.00 57.78 195 LYS A O 1
#

Sequence (195 aa):
YYDATIGRWCMVDSLSEKYYSFNSYNYCGNNPVRYVDPDGNGWNEAWPFLKESLEASFSVGLRVEASTKIKNIGVKLGLNAGSIEYGNQGQRITSGISATAGIVGVEMYENAYDINPSMSVKEEGYSVGLLIWDEDHKTTTTYDSRGKYYEKLSEKNTVETTFNADLDMSLHAILGVDIKIDLSKVLDFITNLFK